Protein AF-A0A8S3FJ68-F1 (afdb_monomer)

pLDDT: mean 78.07, std 13.67, range [40.25, 93.25]

Organism: NCBI:txid392030

Mean predicted aligned error: 10.81 Å

InterPro domains:
  IPR052387 Fibrocystin [PTHR46769] (2-143)

Structure (mmCIF, N/CA/C/O backbone):
data_AF-A0A8S3FJ68-F1
#
_entry.id   AF-A0A8S3FJ68-F1
#
loop_
_atom_site.group_PDB
_atom_site.id
_atom_site.type_symbol
_atom_site.label_atom_id
_atom_site.label_alt_id
_atom_site.label_comp_id
_atom_site.label_asym_id
_atom_site.label_entity_id
_atom_site.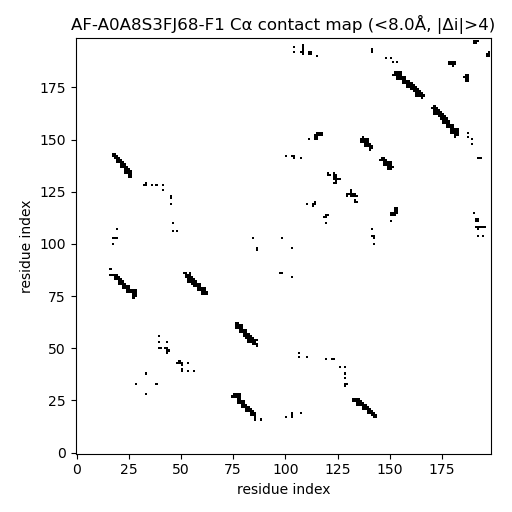label_seq_id
_atom_site.pdbx_PDB_ins_code
_atom_site.Cartn_x
_atom_site.Cartn_y
_atom_site.Cartn_z
_atom_site.occupancy
_atom_site.B_iso_or_equiv
_atom_site.auth_seq_id
_atom_site.auth_comp_id
_atom_site.auth_asym_id
_atom_site.auth_atom_id
_atom_site.pdbx_PDB_model_num
ATOM 1 N N . MET A 1 1 ? -5.183 -18.122 -10.474 1.00 45.56 1 MET A N 1
ATOM 2 C CA . MET A 1 1 ? -4.436 -19.397 -10.404 1.00 45.56 1 MET A CA 1
ATOM 3 C C . MET A 1 1 ? -3.808 -19.638 -11.763 1.00 45.56 1 MET A C 1
ATOM 5 O O . MET A 1 1 ? -4.527 -19.559 -12.751 1.00 45.56 1 MET A O 1
ATOM 9 N N . ALA A 1 2 ? -2.490 -19.824 -11.821 1.00 60.00 2 ALA A N 1
ATOM 10 C CA . ALA A 1 2 ? -1.793 -20.214 -13.044 1.00 60.00 2 ALA A CA 1
ATOM 11 C C . ALA A 1 2 ? -1.620 -21.736 -13.034 1.00 60.00 2 ALA A C 1
ATOM 13 O O . ALA A 1 2 ? -1.273 -22.297 -11.996 1.00 60.00 2 ALA A O 1
ATOM 14 N N . TYR A 1 3 ? -1.878 -22.384 -14.166 1.00 75.56 3 TYR A N 1
ATOM 15 C CA . TYR A 1 3 ? -1.696 -23.822 -14.339 1.00 75.56 3 TYR A CA 1
ATOM 16 C C . TYR A 1 3 ? -0.616 -24.039 -15.391 1.00 75.56 3 TYR A C 1
ATOM 18 O O . TYR A 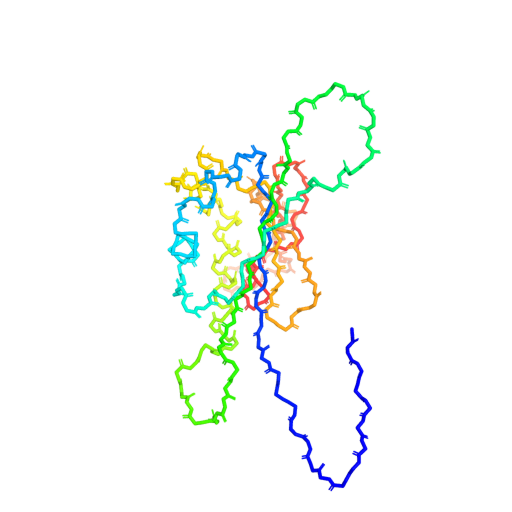1 3 ? -0.616 -23.369 -16.423 1.00 75.56 3 TYR A O 1
ATOM 26 N N . PHE A 1 4 ? 0.296 -24.965 -15.122 1.00 76.94 4 PHE A N 1
ATOM 27 C CA . PHE A 1 4 ? 1.369 -25.328 -16.038 1.00 76.94 4 PHE A CA 1
ATOM 28 C C . PHE A 1 4 ? 1.240 -26.816 -16.351 1.00 76.94 4 PHE A C 1
ATOM 30 O O . PHE A 1 4 ? 1.172 -27.631 -15.433 1.00 76.94 4 PHE A O 1
ATOM 37 N N . ALA A 1 5 ? 1.186 -27.161 -17.637 1.00 79.44 5 ALA A N 1
ATOM 38 C CA . ALA A 1 5 ? 1.365 -28.532 -18.093 1.00 79.44 5 ALA A CA 1
ATOM 39 C C . ALA A 1 5 ? 2.855 -28.721 -18.378 1.00 79.44 5 ALA A C 1
ATOM 41 O O . ALA A 1 5 ? 3.429 -27.996 -19.190 1.00 79.44 5 ALA A O 1
ATOM 42 N N . ILE A 1 6 ? 3.477 -29.641 -17.652 1.00 80.25 6 ILE A N 1
ATOM 43 C CA . ILE A 1 6 ? 4.903 -29.933 -17.751 1.00 80.25 6 ILE A CA 1
ATOM 44 C C . ILE A 1 6 ? 5.031 -31.367 -18.255 1.00 80.25 6 ILE A C 1
ATOM 46 O O . ILE A 1 6 ? 4.446 -32.271 -17.664 1.00 80.25 6 ILE A O 1
ATOM 50 N N . ASP A 1 7 ? 5.790 -31.555 -19.330 1.00 83.31 7 ASP A N 1
ATOM 51 C CA . ASP A 1 7 ? 6.148 -32.860 -19.881 1.00 83.31 7 ASP A CA 1
ATOM 52 C C . ASP A 1 7 ? 7.655 -32.875 -20.181 1.00 83.31 7 ASP A C 1
ATOM 54 O O . ASP A 1 7 ? 8.218 -31.862 -20.607 1.00 83.31 7 ASP A O 1
ATOM 58 N N . GLY A 1 8 ? 8.314 -33.999 -19.911 1.00 85.75 8 GLY A N 1
ATOM 59 C CA . GLY A 1 8 ? 9.759 -34.170 -20.054 1.00 85.75 8 GLY A CA 1
ATOM 60 C C . GLY A 1 8 ? 10.439 -34.840 -18.856 1.00 85.75 8 GLY A C 1
ATOM 61 O O . GLY A 1 8 ? 9.892 -34.945 -17.762 1.00 85.75 8 GLY A O 1
ATOM 62 N N . SER A 1 9 ? 11.671 -35.305 -19.076 1.00 81.50 9 SER A N 1
ATOM 63 C CA . SER A 1 9 ? 12.469 -36.065 -18.100 1.00 81.50 9 SER A CA 1
ATOM 64 C C . SER A 1 9 ? 13.507 -35.227 -17.342 1.00 81.50 9 SER A C 1
ATOM 66 O O . SER A 1 9 ? 14.318 -35.775 -16.597 1.00 81.50 9 SER A O 1
ATOM 68 N N . THR A 1 10 ? 13.542 -33.912 -17.562 1.00 84.94 10 THR A N 1
ATOM 69 C CA . THR A 1 10 ? 14.492 -32.991 -16.927 1.00 84.94 10 THR A CA 1
ATOM 70 C C . THR A 1 10 ? 13.831 -32.244 -15.774 1.00 84.94 10 THR A C 1
ATOM 72 O O . THR A 1 10 ? 12.652 -31.902 -15.826 1.00 84.94 10 THR A O 1
ATOM 75 N N . MET A 1 11 ? 14.592 -31.982 -14.707 1.00 78.12 11 MET A N 1
ATOM 76 C CA . MET A 1 11 ? 14.078 -31.184 -13.595 1.00 78.12 11 MET A CA 1
ATOM 77 C C . MET A 1 11 ? 13.846 -29.735 -14.027 1.00 78.12 11 MET A C 1
ATOM 79 O O . MET A 1 11 ? 14.707 -29.120 -14.659 1.00 78.12 11 MET A O 1
ATOM 83 N N . ILE A 1 12 ? 12.696 -29.190 -13.632 1.00 78.19 12 ILE A N 1
ATOM 84 C CA . ILE A 1 12 ? 12.336 -27.786 -13.825 1.00 78.19 12 ILE A CA 1
ATOM 85 C C . ILE A 1 12 ? 12.349 -27.097 -12.464 1.00 78.19 12 ILE A C 1
ATOM 87 O O . ILE A 1 12 ? 11.673 -27.532 -11.536 1.00 78.19 12 ILE A O 1
ATOM 91 N N . ASP A 1 13 ? 13.105 -26.007 -12.363 1.00 76.19 13 ASP A N 1
ATOM 92 C CA . ASP A 1 13 ? 13.136 -25.144 -11.183 1.00 76.19 13 ASP A CA 1
ATOM 93 C C . ASP A 1 13 ? 12.226 -23.926 -11.411 1.00 76.19 13 ASP A C 1
ATOM 95 O O . ASP A 1 13 ? 12.464 -23.115 -12.312 1.00 76.19 13 ASP A O 1
ATOM 99 N N . ILE A 1 14 ? 11.158 -23.807 -10.615 1.00 74.19 14 ILE A N 1
ATOM 100 C CA . ILE A 1 14 ? 10.208 -22.691 -10.688 1.00 74.19 14 ILE A CA 1
ATOM 101 C C . ILE A 1 14 ? 10.606 -21.644 -9.653 1.00 74.19 14 ILE A C 1
ATOM 103 O O . ILE A 1 14 ? 10.372 -21.797 -8.454 1.00 74.19 14 ILE A O 1
ATOM 107 N N . LYS A 1 15 ? 11.151 -20.524 -10.131 1.00 71.56 15 LYS A N 1
ATOM 108 C CA . LYS A 1 15 ? 11.536 -19.396 -9.276 1.00 71.56 15 LYS A CA 1
ATOM 109 C C . LYS A 1 15 ? 10.427 -18.355 -9.230 1.00 71.56 15 LYS A C 1
ATOM 111 O O . LYS A 1 15 ? 10.152 -17.678 -10.220 1.00 71.56 15 LYS A O 1
ATOM 116 N N . VAL A 1 16 ? 9.812 -18.204 -8.061 1.00 73.88 16 VAL A N 1
ATOM 117 C CA . VAL A 1 16 ? 8.831 -17.145 -7.798 1.00 73.88 16 VAL A CA 1
ATOM 118 C C . VAL A 1 16 ? 9.538 -15.943 -7.177 1.00 73.88 16 VAL A C 1
ATOM 120 O O . VAL A 1 16 ? 10.388 -16.076 -6.301 1.00 73.88 16 VAL A O 1
ATOM 123 N N . SER A 1 17 ? 9.164 -14.755 -7.636 1.00 75.31 17 SER A N 1
ATOM 124 C CA . SER A 1 17 ? 9.686 -13.475 -7.157 1.00 75.31 17 SER A CA 1
ATOM 125 C C . SER A 1 17 ? 8.564 -12.700 -6.468 1.00 75.31 17 SER A C 1
ATOM 127 O O . SER A 1 17 ? 7.482 -12.615 -7.063 1.00 75.31 17 SER A O 1
ATOM 129 N N . PRO A 1 18 ? 8.817 -12.064 -5.310 1.00 83.06 18 PRO A N 1
ATOM 130 C CA . PRO A 1 18 ? 7.850 -11.169 -4.679 1.00 83.06 18 PRO A CA 1
ATOM 131 C C . PRO A 1 18 ? 7.511 -9.992 -5.605 1.00 83.06 18 PRO A C 1
ATOM 133 O O . PRO A 1 18 ? 8.331 -9.600 -6.437 1.00 83.06 18 PRO A O 1
ATOM 136 N N . LEU A 1 19 ? 6.303 -9.450 -5.470 1.00 86.38 19 LEU A N 1
ATOM 137 C CA . LEU A 1 19 ? 5.796 -8.306 -6.230 1.00 86.38 19 LEU A CA 1
ATOM 138 C C . LEU A 1 19 ? 4.865 -7.502 -5.323 1.00 86.38 19 LEU A C 1
ATOM 140 O O . LEU A 1 19 ? 3.961 -8.084 -4.735 1.00 86.38 19 LEU A O 1
ATOM 144 N N . LEU A 1 20 ? 5.085 -6.195 -5.222 1.00 87.75 20 LEU A N 1
ATOM 145 C CA . LEU A 1 20 ? 4.176 -5.271 -4.542 1.00 87.75 20 LEU A CA 1
ATOM 146 C C . LEU A 1 20 ? 3.515 -4.386 -5.602 1.00 87.75 20 LEU A C 1
ATOM 148 O O . LEU A 1 20 ? 4.215 -3.777 -6.412 1.00 87.75 20 LEU A O 1
ATOM 152 N N . ILE A 1 21 ? 2.184 -4.320 -5.603 1.00 89.62 21 ILE A N 1
ATOM 153 C CA . ILE A 1 21 ? 1.426 -3.466 -6.525 1.00 89.62 21 ILE A CA 1
ATOM 154 C C . ILE A 1 21 ? 0.670 -2.415 -5.724 1.00 89.62 21 ILE A C 1
ATOM 156 O O . ILE A 1 21 ? -0.063 -2.740 -4.791 1.00 89.62 21 ILE A O 1
ATOM 160 N N . LEU A 1 22 ? 0.828 -1.155 -6.113 1.00 89.81 22 LEU A N 1
ATOM 161 C CA . LEU A 1 22 ? 0.112 -0.019 -5.541 1.00 89.81 22 LEU A CA 1
ATOM 162 C C . LEU A 1 22 ? -0.745 0.613 -6.628 1.00 89.81 22 LEU A C 1
ATOM 164 O O . LEU A 1 22 ? -0.238 0.892 -7.710 1.00 89.81 22 LEU A O 1
ATOM 168 N N . SER A 1 23 ? -2.025 0.844 -6.357 1.00 88.94 23 SER A N 1
ATOM 169 C CA . SER A 1 23 ? -2.928 1.523 -7.291 1.00 88.94 23 SER A CA 1
ATOM 170 C C . SER A 1 23 ? -3.535 2.752 -6.629 1.00 88.94 23 SER A C 1
ATOM 172 O O . SER A 1 23 ? -4.167 2.641 -5.585 1.00 88.94 23 SER A O 1
ATOM 174 N N . PHE A 1 24 ? -3.343 3.916 -7.235 1.00 85.12 24 PHE A N 1
ATOM 175 C CA . PHE A 1 24 ? -3.804 5.208 -6.743 1.00 85.12 24 PHE A CA 1
ATOM 176 C C . PHE A 1 24 ? -4.878 5.744 -7.679 1.00 85.12 24 PHE A C 1
ATOM 178 O O . PHE A 1 24 ? -4.688 5.744 -8.895 1.00 85.12 24 PHE A O 1
ATOM 185 N N . GLY A 1 25 ? -5.979 6.242 -7.128 1.00 82.44 25 GLY A N 1
ATOM 186 C CA . GLY A 1 25 ? -6.966 7.005 -7.889 1.00 82.44 25 GLY A CA 1
ATOM 187 C C . GLY A 1 25 ? -6.802 8.490 -7.613 1.00 82.44 25 GLY A C 1
ATOM 188 O O . GLY A 1 25 ? -6.991 8.925 -6.479 1.00 82.44 25 GLY A O 1
ATOM 189 N N . PHE A 1 26 ? -6.484 9.278 -8.631 1.00 76.56 26 PHE A N 1
ATOM 190 C CA . PHE A 1 26 ? -6.386 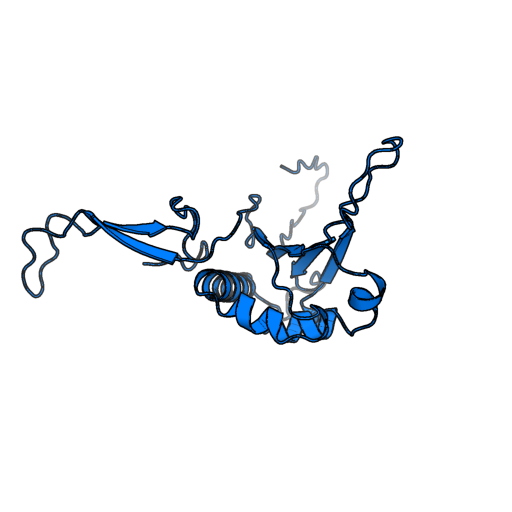10.728 -8.515 1.00 76.56 26 PHE A CA 1
ATOM 191 C C . PHE A 1 26 ? -7.690 11.410 -8.933 1.00 76.56 26 PHE A C 1
ATOM 193 O O . PHE A 1 26 ? -8.359 10.947 -9.871 1.00 76.56 26 PHE A O 1
ATOM 200 N N . PRO A 1 27 ? -8.034 12.537 -8.280 1.00 74.88 27 PRO A N 1
ATOM 201 C CA . PRO A 1 27 ? -9.031 13.448 -8.801 1.00 74.88 27 PRO A CA 1
ATOM 202 C C . PRO A 1 27 ? -8.691 13.851 -10.238 1.00 74.88 27 PRO A C 1
ATOM 204 O O . PRO A 1 27 ? -7.535 13.764 -10.664 1.00 74.88 27 PRO A O 1
ATOM 207 N N . PRO A 1 28 ? -9.683 14.311 -11.000 1.00 72.62 28 PRO A N 1
ATOM 208 C CA . PRO A 1 28 ? -9.429 14.675 -12.372 1.00 72.62 28 PRO A CA 1
ATOM 209 C C . PRO A 1 28 ? -8.435 15.836 -12.503 1.00 72.62 28 PRO A C 1
ATOM 211 O O . PRO A 1 28 ? -8.649 16.915 -11.951 1.00 72.62 28 PRO A O 1
ATOM 214 N N . MET A 1 29 ? -7.363 15.618 -13.262 1.00 71.69 29 MET A N 1
ATOM 215 C CA . MET A 1 29 ? -6.320 16.612 -13.519 1.00 71.69 29 MET A CA 1
ATOM 216 C C . MET A 1 29 ? -5.823 16.516 -14.961 1.00 71.69 29 MET A C 1
ATOM 218 O O . MET A 1 29 ? -6.053 15.515 -15.641 1.00 71.69 29 MET A O 1
ATOM 222 N N . ASP A 1 30 ? -5.160 17.569 -15.437 1.00 70.31 30 ASP A N 1
ATOM 223 C CA . ASP A 1 30 ? -4.574 17.590 -16.774 1.00 70.31 30 ASP A CA 1
ATOM 224 C C . ASP A 1 30 ? -3.443 16.545 -16.889 1.00 70.31 30 ASP A C 1
ATOM 226 O O . ASP A 1 30 ? -2.450 16.634 -16.157 1.00 70.31 30 ASP A O 1
ATOM 230 N N . PRO A 1 31 ? -3.551 15.564 -17.805 1.00 65.12 31 PRO A N 1
ATOM 231 C CA . PRO A 1 31 ? -2.522 14.549 -17.962 1.00 65.12 31 PRO A CA 1
ATOM 232 C C . PRO A 1 31 ? -1.166 15.146 -18.353 1.00 65.12 31 PRO A C 1
ATOM 234 O O . PRO A 1 31 ? -0.143 14.665 -17.874 1.00 65.12 31 PRO A O 1
ATOM 237 N N . ALA A 1 32 ? -1.122 16.205 -19.173 1.00 67.50 32 ALA A N 1
ATOM 238 C CA . ALA A 1 32 ? 0.147 16.799 -19.607 1.00 67.50 32 ALA A CA 1
ATOM 239 C C . ALA A 1 32 ? 0.961 17.326 -18.414 1.00 67.50 32 ALA A C 1
ATOM 241 O O . ALA A 1 32 ? 2.165 17.078 -18.320 1.00 67.50 32 ALA A O 1
ATOM 242 N N . SER A 1 33 ? 0.284 17.957 -17.456 1.00 66.62 33 SER A N 1
ATOM 243 C CA . SER A 1 33 ? 0.874 18.371 -16.181 1.00 66.62 33 SER A CA 1
ATOM 244 C C . SER A 1 33 ? 1.454 17.182 -15.395 1.00 66.62 33 SER A C 1
ATOM 246 O O . SER A 1 33 ? 2.583 17.266 -14.913 1.00 66.62 33 SER A O 1
ATOM 248 N N . PHE A 1 34 ? 0.755 16.042 -15.351 1.00 64.25 34 PHE A N 1
ATOM 249 C CA . PHE A 1 34 ? 1.219 14.827 -14.665 1.00 64.25 34 PHE A CA 1
ATOM 250 C C . PHE A 1 34 ? 2.445 14.171 -15.327 1.00 64.25 34 PHE A C 1
ATOM 252 O O . PHE A 1 34 ? 3.365 13.734 -14.637 1.00 64.25 34 PHE A O 1
ATOM 259 N N . TYR A 1 35 ? 2.487 14.129 -16.664 1.00 65.69 35 TYR A N 1
ATOM 260 C CA . TYR A 1 35 ? 3.574 13.507 -17.436 1.00 65.69 35 TYR A CA 1
ATOM 261 C C . TYR A 1 35 ? 4.812 14.399 -17.613 1.00 65.69 35 TYR A C 1
ATOM 263 O O . TYR A 1 35 ? 5.879 13.895 -17.954 1.00 65.69 35 TYR A O 1
ATOM 271 N N . SER A 1 36 ? 4.689 15.712 -17.403 1.00 63.25 36 SER A N 1
ATOM 272 C CA . SER A 1 36 ? 5.781 16.676 -17.617 1.00 63.25 36 SER A CA 1
ATOM 273 C C . SER A 1 36 ? 6.925 16.575 -16.600 1.00 63.25 36 SER A C 1
ATOM 275 O O . SER A 1 36 ? 8.024 17.072 -16.846 1.00 63.25 36 SER A O 1
ATOM 277 N N . THR A 1 37 ? 6.683 15.937 -15.454 1.00 64.25 37 THR A N 1
ATOM 278 C CA . THR A 1 37 ? 7.638 15.861 -14.344 1.00 64.25 37 THR A CA 1
ATOM 279 C C . THR A 1 37 ? 8.270 14.468 -14.281 1.00 64.25 37 THR A C 1
ATOM 281 O O . THR A 1 37 ? 7.662 13.491 -14.709 1.00 64.25 37 THR A O 1
ATOM 284 N N . ASN A 1 38 ? 9.482 14.348 -13.723 1.00 77.56 38 ASN A N 1
ATOM 285 C CA . ASN A 1 38 ? 10.156 13.068 -13.469 1.00 77.56 38 ASN A CA 1
ATOM 286 C C . ASN A 1 38 ? 9.364 12.200 -12.460 1.00 77.56 38 ASN A C 1
ATOM 288 O O . ASN A 1 38 ? 9.677 12.138 -11.271 1.00 77.56 38 ASN A O 1
ATOM 292 N N . LEU A 1 39 ? 8.296 11.562 -12.949 1.00 79.44 39 LEU A N 1
ATOM 293 C CA . LEU A 1 39 ? 7.293 10.827 -12.181 1.00 79.44 39 LEU A CA 1
ATOM 294 C C . LEU A 1 39 ? 7.933 9.710 -11.360 1.00 79.44 39 LEU A C 1
ATOM 296 O O . LEU A 1 39 ? 7.657 9.591 -10.173 1.00 79.44 39 LEU A O 1
ATOM 300 N N . VAL A 1 40 ? 8.833 8.933 -11.966 1.00 83.56 40 VAL A N 1
ATOM 301 C CA . VAL A 1 40 ? 9.513 7.825 -11.283 1.00 83.56 40 VAL A CA 1
ATOM 302 C C . VAL A 1 40 ? 10.372 8.336 -10.127 1.00 83.56 40 VAL A C 1
ATOM 304 O O . VAL A 1 40 ? 10.286 7.786 -9.034 1.00 83.56 40 VAL A O 1
ATOM 307 N N . ALA A 1 41 ? 11.147 9.410 -10.319 1.00 83.94 41 ALA A N 1
ATOM 308 C CA . ALA A 1 41 ? 11.964 9.974 -9.244 1.00 83.94 41 ALA A CA 1
ATOM 309 C C . ALA A 1 41 ? 11.109 10.544 -8.102 1.00 83.94 41 ALA A C 1
ATOM 311 O O . ALA A 1 41 ? 11.409 10.316 -6.933 1.00 83.94 41 ALA A O 1
ATOM 312 N N . ASN A 1 42 ? 10.012 11.231 -8.423 1.00 81.00 42 ASN A N 1
ATOM 313 C CA . ASN A 1 42 ? 9.108 11.778 -7.411 1.00 81.00 42 ASN A CA 1
ATOM 314 C C . ASN A 1 42 ? 8.404 10.676 -6.612 1.00 81.00 42 ASN A C 1
ATOM 316 O O . ASN A 1 42 ? 8.314 10.760 -5.389 1.00 81.00 42 ASN A O 1
ATOM 320 N N . LEU A 1 43 ? 7.937 9.626 -7.292 1.00 82.88 43 LEU A N 1
ATOM 321 C CA . LEU A 1 43 ? 7.340 8.456 -6.648 1.00 82.88 43 LEU A CA 1
ATOM 322 C C . LEU A 1 43 ? 8.357 7.723 -5.773 1.00 82.88 43 LEU A C 1
ATOM 324 O O . LEU A 1 43 ? 8.017 7.300 -4.672 1.00 82.88 43 LEU A O 1
ATOM 328 N N . ALA A 1 44 ? 9.604 7.614 -6.231 1.00 85.56 44 ALA A N 1
ATOM 329 C CA . ALA A 1 44 ? 10.691 7.014 -5.470 1.00 85.56 44 ALA A CA 1
ATOM 330 C C . ALA A 1 44 ? 10.945 7.773 -4.156 1.00 85.56 44 ALA A C 1
ATOM 332 O O . ALA A 1 44 ? 10.935 7.170 -3.084 1.00 85.56 44 ALA A O 1
ATOM 333 N N . ILE A 1 45 ? 11.063 9.104 -4.222 1.00 83.75 45 ILE A N 1
ATOM 334 C CA . ILE A 1 45 ? 11.227 9.970 -3.042 1.00 83.75 45 ILE A CA 1
ATOM 335 C C . ILE A 1 45 ? 10.040 9.820 -2.087 1.00 83.75 45 ILE A C 1
ATOM 337 O O . ILE A 1 45 ? 10.217 9.629 -0.886 1.00 83.75 45 ILE A O 1
ATOM 341 N N . LEU A 1 46 ? 8.821 9.871 -2.618 1.00 80.75 46 LEU A N 1
ATOM 342 C CA . LEU A 1 46 ? 7.604 9.837 -1.818 1.00 80.75 46 LEU A CA 1
ATOM 343 C C . LEU A 1 46 ? 7.426 8.524 -1.051 1.00 80.75 46 LEU A C 1
ATOM 345 O O . LEU A 1 46 ? 7.114 8.521 0.146 1.00 80.75 46 LEU A O 1
ATOM 349 N N . LEU A 1 47 ? 7.616 7.411 -1.757 1.00 81.81 47 LEU A N 1
ATOM 350 C CA . LEU A 1 47 ? 7.505 6.067 -1.205 1.00 81.81 47 LEU A CA 1
ATOM 351 C C . LEU A 1 47 ? 8.761 5.668 -0.414 1.00 81.81 47 LEU A C 1
ATOM 353 O O . LEU A 1 47 ? 8.771 4.602 0.196 1.00 81.81 47 LEU A O 1
ATOM 357 N N . ASN A 1 48 ? 9.782 6.533 -0.381 1.00 83.88 48 ASN A N 1
ATOM 358 C CA . ASN A 1 48 ? 11.081 6.300 0.242 1.00 83.88 48 ASN A CA 1
ATOM 359 C C . ASN A 1 48 ? 11.737 4.996 -0.243 1.00 83.88 48 ASN A C 1
ATOM 361 O O . ASN A 1 48 ? 12.174 4.150 0.538 1.00 83.88 48 ASN A O 1
ATOM 365 N N . ILE A 1 49 ? 11.758 4.823 -1.561 1.00 84.06 49 ILE A N 1
ATOM 366 C CA . ILE A 1 49 ? 12.346 3.678 -2.253 1.00 84.06 49 ILE A CA 1
ATOM 367 C C . ILE A 1 49 ? 13.315 4.170 -3.318 1.00 84.06 49 ILE A C 1
ATOM 369 O O . ILE A 1 49 ? 13.200 5.280 -3.828 1.00 84.06 49 ILE A O 1
ATOM 373 N N . SER A 1 50 ? 14.261 3.320 -3.691 1.00 84.31 50 SER A N 1
ATOM 374 C CA . SER A 1 50 ? 15.164 3.635 -4.789 1.00 84.31 50 SER A CA 1
ATOM 375 C C . SER A 1 50 ? 14.436 3.483 -6.142 1.00 84.31 50 SER A C 1
ATOM 377 O O . SER A 1 50 ? 13.630 2.558 -6.301 1.00 84.31 50 SER A O 1
ATOM 379 N N . PRO A 1 51 ? 14.664 4.379 -7.123 1.00 84.06 51 PRO A N 1
ATOM 380 C CA . PRO A 1 51 ? 13.928 4.382 -8.390 1.00 84.06 51 PRO A CA 1
ATOM 381 C C . PRO A 1 51 ? 14.144 3.117 -9.233 1.00 84.06 51 PRO A C 1
ATOM 383 O O . PRO A 1 51 ? 13.261 2.753 -10.001 1.00 84.06 51 PRO A O 1
ATOM 386 N N . ASP A 1 52 ? 15.261 2.403 -9.054 1.00 83.19 52 ASP A N 1
ATOM 387 C CA . ASP A 1 52 ? 15.533 1.102 -9.691 1.00 83.19 52 ASP A CA 1
ATOM 388 C C . ASP A 1 52 ? 14.544 0.001 -9.272 1.00 83.19 52 ASP A C 1
ATOM 390 O O . ASP A 1 52 ? 14.460 -1.036 -9.927 1.00 83.19 52 ASP A O 1
ATOM 394 N N . LYS A 1 53 ? 13.779 0.218 -8.196 1.00 82.25 53 LYS A N 1
ATOM 395 C CA . LYS A 1 53 ? 12.773 -0.728 -7.687 1.00 82.25 53 LYS A CA 1
ATOM 396 C C . LYS A 1 53 ? 11.394 -0.524 -8.296 1.00 82.25 53 LYS A C 1
ATOM 398 O O . LYS A 1 53 ? 10.545 -1.409 -8.194 1.00 82.25 53 LYS A O 1
ATOM 403 N N . ILE A 1 54 ? 11.163 0.628 -8.926 1.00 86.00 54 ILE A N 1
ATOM 404 C CA . ILE A 1 54 ? 9.927 0.935 -9.642 1.00 86.00 54 ILE A CA 1
ATOM 405 C C . ILE A 1 54 ? 10.062 0.358 -11.048 1.00 86.00 54 ILE A C 1
ATOM 407 O O . ILE A 1 54 ? 10.729 0.929 -11.910 1.00 86.00 54 ILE A O 1
ATOM 411 N N . ARG A 1 55 ? 9.434 -0.796 -11.293 1.00 84.50 55 ARG A N 1
ATOM 412 C CA . ARG A 1 55 ? 9.608 -1.509 -12.565 1.00 84.50 55 ARG A CA 1
ATOM 413 C C . ARG A 1 55 ? 8.633 -1.049 -13.631 1.00 84.50 55 ARG A C 1
ATOM 415 O O . ARG A 1 55 ? 9.002 -0.918 -14.797 1.00 84.50 55 ARG A O 1
ATOM 422 N N . ARG A 1 56 ? 7.379 -0.851 -13.245 1.00 83.25 56 ARG A N 1
ATOM 423 C CA . ARG A 1 56 ? 6.325 -0.431 -14.159 1.00 83.25 56 ARG A CA 1
ATOM 424 C C . ARG A 1 56 ? 5.474 0.621 -13.484 1.00 83.25 56 ARG A C 1
ATOM 426 O O . ARG A 1 56 ? 5.063 0.464 -12.339 1.00 83.25 56 ARG A O 1
ATOM 433 N N . VAL A 1 57 ? 5.208 1.675 -14.238 1.00 83.69 57 VAL A N 1
ATOM 434 C CA . VAL A 1 57 ? 4.213 2.681 -13.904 1.00 83.69 57 VAL A CA 1
ATOM 435 C C . VAL A 1 57 ? 3.202 2.650 -15.035 1.00 83.69 57 VAL A C 1
ATOM 437 O O . VAL A 1 57 ? 3.516 3.022 -16.164 1.00 83.69 57 VAL A O 1
ATOM 440 N N . ASN A 1 58 ? 2.024 2.110 -14.755 1.00 83.19 58 ASN A N 1
ATOM 441 C CA . ASN A 1 58 ? 0.920 2.054 -15.694 1.00 83.19 58 ASN A CA 1
ATOM 442 C C . ASN A 1 58 ? -0.082 3.147 -15.334 1.00 83.19 58 ASN A C 1
ATOM 444 O O . ASN A 1 58 ? -0.486 3.270 -14.179 1.00 83.19 58 ASN A O 1
ATOM 448 N N . ILE A 1 59 ? -0.464 3.952 -16.317 1.00 75.12 59 ILE A N 1
ATOM 449 C CA . ILE A 1 59 ? -1.381 5.067 -16.112 1.00 75.12 59 ILE A CA 1
ATOM 450 C C . ILE A 1 59 ? -2.620 4.783 -16.936 1.00 75.12 59 ILE A C 1
ATOM 452 O O . ILE A 1 59 ? -2.590 4.762 -18.165 1.00 75.12 59 ILE A O 1
ATOM 456 N N . VAL A 1 60 ? -3.713 4.536 -16.232 1.00 68.88 60 VAL A N 1
ATOM 457 C CA . VAL A 1 60 ? -5.005 4.211 -16.810 1.00 68.88 60 VAL A CA 1
ATOM 458 C C . VAL A 1 60 ? -5.894 5.434 -16.639 1.00 68.88 60 VAL A C 1
ATOM 460 O O . VAL A 1 60 ? -6.321 5.769 -15.537 1.00 68.88 60 VAL A O 1
ATOM 463 N N . SER A 1 61 ? -6.179 6.142 -17.731 1.00 65.00 61 SER A N 1
ATOM 464 C CA . SER A 1 61 ? -7.228 7.162 -17.707 1.00 65.00 61 SER A CA 1
ATOM 465 C C . SER A 1 61 ? -8.588 6.467 -17.644 1.00 65.00 61 SER A C 1
ATOM 467 O O . SER A 1 61 ? -8.884 5.640 -18.507 1.00 65.00 61 SER A O 1
ATOM 469 N N . ALA A 1 62 ? -9.454 6.832 -16.699 1.00 57.16 62 ALA A N 1
ATOM 470 C CA . ALA A 1 62 ? -10.791 6.239 -16.580 1.00 57.16 62 ALA A CA 1
ATOM 471 C C . ALA A 1 62 ? -11.751 6.611 -17.738 1.00 57.16 62 ALA A C 1
ATOM 473 O O . ALA A 1 62 ? -12.891 6.149 -17.781 1.00 57.16 62 ALA A O 1
ATOM 474 N N . SER A 1 63 ? -11.314 7.415 -18.715 1.00 53.03 63 SER A N 1
ATOM 475 C CA . SER A 1 63 ? -12.110 7.787 -19.891 1.00 53.03 63 SER A CA 1
ATOM 476 C C . SER A 1 63 ? -11.979 6.764 -21.024 1.00 53.03 63 SER A C 1
ATOM 478 O O . SER A 1 63 ? -11.344 7.015 -22.045 1.00 53.03 63 SER A O 1
ATOM 480 N N . ASN A 1 64 ? -12.672 5.636 -20.877 1.00 46.25 64 ASN A N 1
ATOM 481 C CA . ASN A 1 64 ? -13.083 4.788 -22.003 1.00 46.25 64 ASN A CA 1
ATOM 482 C C . ASN A 1 64 ? -14.595 4.908 -22.268 1.00 46.25 64 ASN A C 1
ATOM 484 O O . ASN A 1 64 ? -15.254 3.943 -22.643 1.00 46.25 64 ASN A O 1
ATOM 488 N N . GLN A 1 65 ? -15.176 6.103 -22.112 1.00 49.34 65 GLN A N 1
ATOM 489 C CA . GLN A 1 65 ? -16.499 6.394 -22.671 1.00 49.34 65 GLN A CA 1
ATOM 490 C C . GLN A 1 65 ? -16.361 6.789 -24.146 1.00 49.34 65 GLN A C 1
ATOM 492 O O . GLN A 1 65 ? -16.585 7.926 -24.546 1.00 49.34 65 GLN A O 1
ATOM 497 N N . THR A 1 66 ? -16.040 5.816 -24.996 1.00 47.97 66 THR A N 1
ATOM 498 C CA . THR A 1 66 ? -16.086 5.969 -26.459 1.00 47.97 66 THR A CA 1
ATOM 499 C C . THR A 1 66 ? -17.512 6.050 -27.018 1.00 47.97 66 THR A C 1
ATOM 501 O O . THR A 1 66 ? -17.687 6.109 -28.235 1.00 47.97 66 THR A O 1
ATOM 504 N N . ARG A 1 67 ? -18.569 6.073 -26.187 1.00 53.03 67 ARG A N 1
ATOM 505 C CA . ARG A 1 67 ? -19.944 6.148 -26.700 1.00 53.03 67 ARG A CA 1
ATOM 506 C C . ARG A 1 67 ? -21.006 6.596 -25.686 1.00 53.03 67 ARG A C 1
ATOM 508 O O . ARG A 1 67 ? -21.933 5.839 -25.435 1.00 53.03 67 ARG A O 1
ATOM 515 N N . ILE A 1 68 ? -20.970 7.827 -25.167 1.00 48.47 68 ILE A N 1
ATOM 516 C CA . ILE A 1 68 ? -22.208 8.458 -24.660 1.00 48.47 68 ILE A CA 1
ATOM 517 C C . ILE A 1 68 ? -22.363 9.863 -25.243 1.00 48.47 68 ILE A C 1
ATOM 519 O O . ILE A 1 68 ? -21.701 10.828 -24.878 1.00 48.47 68 ILE A O 1
ATOM 523 N N . ARG A 1 69 ? -23.272 9.921 -26.219 1.00 54.03 69 ARG A N 1
ATOM 524 C CA . ARG A 1 69 ? -23.903 11.114 -26.782 1.00 54.03 69 ARG A CA 1
ATOM 525 C C . ARG A 1 69 ? -24.293 12.092 -25.670 1.00 54.03 69 ARG A C 1
ATOM 527 O O . ARG A 1 69 ? -25.068 11.725 -24.798 1.00 54.03 69 ARG A O 1
ATOM 534 N N . ARG A 1 70 ? -23.862 13.349 -25.821 1.00 50.47 70 ARG A N 1
ATOM 535 C CA . ARG A 1 70 ? -24.544 14.561 -25.330 1.00 50.47 70 ARG A CA 1
ATOM 536 C C . ARG A 1 70 ? -25.187 14.422 -23.945 1.00 50.47 70 ARG A C 1
ATOM 538 O O . ARG A 1 70 ? -26.410 14.419 -23.867 1.00 50.47 70 ARG A O 1
ATOM 545 N N . GLN A 1 71 ? -24.408 14.417 -22.868 1.00 41.78 71 GLN A N 1
ATOM 546 C CA . GLN A 1 71 ? -24.928 14.895 -21.587 1.00 41.78 71 GLN A CA 1
ATOM 547 C C . GLN A 1 71 ? -23.895 15.757 -20.868 1.00 41.78 71 GLN A C 1
ATOM 549 O O . GLN A 1 71 ? -22.703 15.478 -20.799 1.00 41.78 71 GLN A O 1
ATOM 554 N N . THR A 1 72 ? -24.409 16.888 -20.427 1.00 45.53 72 THR A N 1
ATOM 555 C CA . THR A 1 72 ? -23.790 17.985 -19.711 1.00 45.53 72 THR A CA 1
ATOM 556 C C . THR A 1 72 ? -23.253 17.541 -18.353 1.00 45.53 72 THR A C 1
ATOM 558 O O . THR A 1 72 ? -24.005 17.474 -17.390 1.00 45.53 72 THR A O 1
ATOM 561 N N . SER A 1 73 ? -21.948 17.312 -18.252 1.00 40.25 73 SER A N 1
ATOM 562 C CA . SER A 1 73 ? -21.173 17.590 -17.037 1.00 40.25 73 SER A CA 1
ATOM 563 C C . SER A 1 73 ? -19.692 17.479 -17.373 1.00 40.25 73 SER A C 1
ATOM 565 O O . SER A 1 73 ? -19.253 16.457 -17.894 1.00 40.25 73 SER A O 1
ATOM 567 N N . ARG A 1 74 ? -18.923 18.532 -17.079 1.00 43.97 74 ARG A N 1
ATOM 568 C CA . ARG A 1 74 ? -17.455 18.597 -17.158 1.00 43.97 74 ARG A CA 1
ATOM 569 C C . ARG A 1 74 ? -16.794 17.661 -16.129 1.00 43.97 74 ARG A C 1
ATOM 571 O O . ARG A 1 74 ? -16.028 18.113 -15.285 1.00 43.97 74 ARG A O 1
ATOM 578 N N . ALA A 1 75 ? -17.114 16.373 -16.148 1.00 47.66 75 ALA A N 1
ATOM 579 C CA . ALA A 1 75 ? -16.376 15.386 -15.381 1.00 47.66 75 ALA A CA 1
ATOM 580 C C . ALA A 1 75 ? -15.084 15.108 -16.154 1.00 47.66 75 ALA A C 1
ATOM 582 O O . ALA A 1 75 ? -15.067 14.358 -17.127 1.00 47.66 75 ALA A O 1
ATOM 583 N N . LEU A 1 76 ? -14.017 15.810 -15.777 1.00 53.16 76 LEU A N 1
ATOM 584 C CA . LEU A 1 76 ? -12.666 15.469 -16.206 1.00 53.16 76 LEU A CA 1
ATOM 585 C C . LEU A 1 76 ? -12.407 13.982 -15.840 1.00 53.16 76 LEU A C 1
ATOM 587 O O . LEU A 1 76 ? -12.916 13.505 -14.821 1.00 53.16 76 LEU A O 1
ATOM 591 N N . PRO A 1 77 ? -11.645 13.232 -16.648 1.00 58.72 77 PRO A N 1
ATOM 592 C CA . PRO A 1 77 ? -11.361 11.830 -16.365 1.00 58.72 77 PRO A CA 1
ATOM 593 C C . PRO A 1 77 ? -10.536 11.680 -15.085 1.00 58.72 77 PRO A C 1
ATOM 595 O O . PRO A 1 77 ? -9.507 12.337 -14.933 1.00 58.72 77 PRO A O 1
ATOM 598 N N . SER A 1 78 ? -10.954 10.793 -14.179 1.00 68.56 78 SER A N 1
ATOM 599 C CA . SER A 1 78 ? -10.094 10.357 -13.077 1.00 68.56 78 SER A CA 1
ATOM 600 C C . SER A 1 78 ? -8.908 9.561 -13.631 1.00 68.56 78 SER A C 1
ATOM 602 O O . SER A 1 78 ? -9.034 8.806 -14.602 1.00 68.56 78 SER A O 1
ATOM 604 N N . ILE A 1 79 ? -7.732 9.766 -13.042 1.00 76.31 79 ILE A N 1
ATOM 605 C CA . ILE A 1 79 ? -6.493 9.097 -13.449 1.00 76.31 79 ILE A CA 1
ATOM 606 C C . ILE A 1 79 ? -6.207 7.997 -12.432 1.00 76.31 79 ILE A C 1
ATOM 608 O O . ILE A 1 79 ? -6.106 8.272 -11.239 1.00 76.31 79 ILE A O 1
ATOM 612 N N . GLN A 1 80 ? -6.066 6.757 -12.893 1.00 80.19 80 GLN A N 1
ATOM 613 C CA . GLN A 1 80 ? -5.588 5.648 -12.076 1.00 80.19 80 GLN A CA 1
ATOM 614 C C . GLN A 1 80 ? -4.111 5.395 -12.373 1.00 80.19 80 GLN A C 1
ATOM 616 O O . GLN A 1 80 ? -3.720 5.180 -13.518 1.00 80.19 80 GLN A O 1
ATOM 621 N N . LEU A 1 81 ? -3.285 5.425 -11.335 1.00 82.75 81 LEU A N 1
ATOM 622 C CA . LEU A 1 81 ? -1.856 5.144 -11.400 1.00 82.75 81 LEU A CA 1
ATOM 623 C C . LEU A 1 81 ? -1.598 3.796 -10.743 1.00 82.75 81 LEU A C 1
ATOM 625 O O . LEU A 1 81 ? -1.857 3.643 -9.557 1.00 82.75 81 LEU A O 1
ATOM 629 N N . GLN A 1 82 ? -1.043 2.845 -11.476 1.00 87.25 82 GLN A N 1
ATOM 630 C CA . GLN A 1 82 ? -0.616 1.559 -10.945 1.00 87.25 82 GLN A CA 1
ATOM 631 C C . GLN A 1 82 ? 0.909 1.470 -10.985 1.00 87.25 82 GLN A C 1
ATOM 633 O O . GLN A 1 82 ? 1.528 1.657 -12.031 1.00 87.25 82 GLN A O 1
ATOM 638 N N . ILE A 1 83 ? 1.514 1.185 -9.839 1.00 88.56 83 ILE A N 1
ATOM 639 C CA . ILE A 1 83 ? 2.957 1.060 -9.661 1.00 88.56 83 ILE A CA 1
ATOM 640 C C . ILE A 1 83 ? 3.266 -0.382 -9.286 1.00 88.56 83 ILE A C 1
ATOM 642 O O . ILE A 1 83 ? 2.721 -0.907 -8.316 1.00 88.56 83 ILE A O 1
ATOM 646 N N . GLU A 1 84 ? 4.172 -1.000 -10.033 1.00 89.62 84 GLU A N 1
ATOM 647 C CA . GLU A 1 84 ? 4.713 -2.320 -9.732 1.00 89.62 84 GLU A CA 1
ATOM 648 C C . GLU A 1 84 ? 6.135 -2.188 -9.187 1.00 89.62 84 GLU A C 1
ATOM 650 O O . GLU A 1 84 ? 7.032 -1.633 -9.835 1.00 89.62 84 GLU A O 1
ATOM 655 N N . LEU A 1 85 ? 6.329 -2.737 -7.993 1.00 85.81 85 LEU A N 1
ATOM 656 C CA . LEU A 1 85 ? 7.581 -2.723 -7.253 1.00 85.81 85 LEU A CA 1
ATOM 657 C C . LEU A 1 85 ? 8.175 -4.126 -7.249 1.00 85.81 85 LEU A C 1
ATOM 659 O O . LEU A 1 85 ? 7.598 -5.064 -6.685 1.00 85.81 85 LEU A O 1
ATOM 663 N N . ARG A 1 86 ? 9.327 -4.272 -7.907 1.00 80.81 86 ARG A N 1
ATOM 664 C CA . ARG A 1 86 ? 10.024 -5.551 -8.059 1.00 80.81 86 ARG A CA 1
ATOM 665 C C . ARG A 1 86 ? 11.508 -5.339 -8.318 1.00 80.81 86 ARG A C 1
ATOM 667 O O . ARG A 1 86 ? 11.902 -4.344 -8.912 1.00 80.81 86 ARG A O 1
ATOM 674 N N . ASP A 1 87 ? 12.301 -6.338 -7.960 1.00 73.38 87 ASP A N 1
ATOM 675 C CA . ASP A 1 87 ? 13.677 -6.464 -8.433 1.00 73.38 87 ASP A CA 1
ATOM 676 C C . ASP A 1 87 ? 13.762 -7.091 -9.834 1.00 73.38 87 ASP A C 1
ATOM 678 O O . ASP A 1 87 ? 12.861 -7.819 -10.270 1.00 73.38 87 ASP A O 1
ATOM 682 N N . GLU A 1 88 ? 14.887 -6.845 -10.514 1.00 62.47 88 GLU A N 1
ATOM 683 C CA . GLU A 1 88 ? 15.257 -7.514 -11.765 1.00 62.47 88 GLU A CA 1
ATOM 684 C C . GLU A 1 88 ? 15.252 -9.048 -11.564 1.00 62.47 88 GLU A C 1
ATOM 686 O O . GLU A 1 88 ? 15.787 -9.544 -10.561 1.00 62.47 88 GLU A O 1
ATOM 691 N N . PRO A 1 89 ? 14.666 -9.829 -12.492 1.00 55.91 89 PRO A N 1
ATOM 692 C CA . PRO A 1 89 ? 14.761 -11.283 -12.455 1.00 55.91 89 PRO A CA 1
ATOM 693 C C . PRO A 1 89 ? 16.233 -11.716 -12.434 1.00 55.91 89 PRO A C 1
ATOM 695 O O . PRO A 1 89 ? 16.995 -11.414 -13.350 1.00 55.91 89 PRO A O 1
ATOM 698 N N . ARG A 1 90 ? 16.656 -12.411 -11.372 1.00 59.62 90 ARG A N 1
ATOM 699 C CA . ARG A 1 90 ? 18.062 -12.803 -11.202 1.00 59.62 90 ARG A CA 1
ATOM 700 C C . ARG A 1 90 ? 18.441 -13.877 -12.219 1.00 59.62 90 ARG A C 1
ATOM 702 O O . ARG A 1 90 ? 17.845 -14.951 -12.229 1.00 59.62 90 ARG A O 1
ATOM 709 N N . THR A 1 91 ? 19.486 -13.630 -13.002 1.00 53.56 91 THR A N 1
ATOM 710 C CA . THR A 1 91 ? 20.098 -14.642 -13.879 1.00 53.56 91 THR A CA 1
ATOM 711 C C . THR A 1 91 ? 21.089 -15.547 -13.135 1.00 53.56 91 THR A C 1
ATOM 713 O O . THR A 1 91 ? 21.391 -16.635 -13.615 1.00 53.56 91 THR A O 1
ATOM 716 N N . SER A 1 92 ? 21.556 -15.152 -11.941 1.00 47.38 92 SER A N 1
ATOM 717 C CA . SER A 1 92 ? 22.516 -15.911 -11.126 1.00 47.38 92 SER A CA 1
ATOM 718 C C . SER A 1 92 ? 22.118 -15.956 -9.644 1.00 47.38 92 SER A C 1
ATOM 720 O O . SER A 1 92 ? 21.640 -14.968 -9.081 1.00 47.38 92 SER A O 1
ATOM 722 N N . SER A 1 93 ? 22.304 -17.114 -9.003 1.00 50.09 93 SER A N 1
ATOM 723 C CA . SER A 1 93 ? 21.907 -17.398 -7.614 1.00 50.09 93 SER A CA 1
ATOM 724 C C . SER A 1 93 ? 22.832 -16.796 -6.545 1.00 50.09 93 SER A C 1
ATOM 726 O O . SER A 1 93 ? 22.509 -16.881 -5.363 1.00 50.09 93 SER A O 1
ATOM 728 N N . THR A 1 94 ? 23.953 -16.171 -6.920 1.00 46.69 94 THR A N 1
ATOM 729 C CA . THR A 1 94 ? 25.021 -15.763 -5.984 1.00 46.69 94 THR A CA 1
ATOM 730 C C . THR A 1 94 ? 25.022 -14.286 -5.567 1.00 46.69 94 THR A C 1
ATOM 732 O O . THR A 1 94 ? 25.858 -13.891 -4.759 1.00 46.69 94 THR A O 1
ATOM 735 N N . ALA A 1 95 ? 24.090 -13.452 -6.042 1.00 44.88 95 ALA A N 1
ATOM 736 C CA . ALA A 1 95 ? 24.033 -12.038 -5.653 1.00 44.88 95 ALA A CA 1
ATOM 737 C C . ALA A 1 95 ? 23.281 -11.822 -4.319 1.00 44.88 95 ALA A C 1
ATOM 739 O O . ALA A 1 95 ? 22.062 -12.001 -4.226 1.00 44.88 95 ALA A O 1
ATOM 740 N N . THR A 1 96 ? 24.006 -11.396 -3.283 1.00 50.44 96 THR A N 1
ATOM 741 C CA . THR A 1 96 ? 23.524 -11.139 -1.910 1.00 50.44 96 THR A CA 1
ATOM 742 C C . THR A 1 96 ? 22.756 -9.819 -1.738 1.00 50.44 96 THR A C 1
ATOM 744 O O . THR A 1 96 ? 22.214 -9.575 -0.663 1.00 50.44 96 THR A O 1
ATOM 747 N N . THR A 1 97 ? 22.685 -8.980 -2.775 1.00 50.75 97 THR A N 1
ATOM 748 C CA . THR A 1 97 ? 22.273 -7.561 -2.713 1.00 50.75 97 THR A CA 1
ATOM 749 C C . THR A 1 97 ? 20.898 -7.242 -3.317 1.00 50.75 97 THR A C 1
ATOM 751 O O . THR A 1 97 ? 20.566 -6.073 -3.495 1.00 50.75 97 THR A O 1
ATOM 754 N N . GLY A 1 98 ? 20.072 -8.243 -3.631 1.00 52.53 98 GLY A N 1
ATOM 755 C CA . GLY A 1 98 ? 18.688 -7.995 -4.056 1.00 52.53 98 GLY A CA 1
ATOM 756 C C . GLY A 1 98 ? 17.716 -7.884 -2.875 1.00 52.53 98 GLY A C 1
ATOM 757 O O . GLY A 1 98 ? 17.888 -8.554 -1.853 1.00 52.53 98 GLY A O 1
ATOM 758 N N . ILE A 1 99 ? 16.669 -7.082 -3.049 1.00 59.28 99 ILE A N 1
ATOM 759 C CA . ILE A 1 99 ? 15.505 -6.951 -2.179 1.00 59.28 99 ILE A CA 1
ATOM 760 C C . ILE A 1 99 ? 14.910 -8.339 -1.929 1.00 59.28 99 ILE A C 1
ATOM 762 O O . ILE A 1 99 ? 14.311 -8.982 -2.793 1.00 59.28 99 ILE A O 1
ATOM 766 N N . ARG A 1 100 ? 15.108 -8.822 -0.705 1.00 70.25 100 ARG A N 1
ATOM 767 C CA . ARG A 1 100 ? 14.418 -9.998 -0.177 1.00 70.25 100 ARG A CA 1
ATOM 768 C C . ARG A 1 100 ? 12.933 -9.669 -0.039 1.00 70.25 100 ARG A C 1
ATOM 770 O O . ARG A 1 100 ? 12.573 -8.501 0.102 1.00 70.25 100 ARG A O 1
ATOM 777 N N . ALA A 1 101 ? 12.073 -10.685 -0.033 1.00 73.62 101 ALA A N 1
ATOM 778 C CA . ALA A 1 101 ? 10.643 -10.496 0.225 1.00 73.62 101 ALA A CA 1
ATOM 779 C C . ALA A 1 101 ? 10.377 -9.656 1.489 1.00 73.62 101 ALA A C 1
ATOM 781 O O . ALA A 1 101 ? 9.506 -8.794 1.486 1.00 73.62 101 ALA A O 1
ATOM 782 N N . GLU A 1 102 ? 11.215 -9.834 2.509 1.00 78.50 102 GLU A N 1
ATOM 783 C CA . GLU A 1 102 ? 11.239 -9.053 3.749 1.00 78.50 102 GLU A CA 1
ATOM 784 C C . GLU A 1 102 ? 11.357 -7.539 3.510 1.00 78.50 102 GLU A C 1
ATOM 786 O O . GLU A 1 102 ? 10.686 -6.748 4.165 1.00 78.50 102 GLU A O 1
ATOM 791 N N . ILE A 1 103 ? 12.184 -7.108 2.554 1.00 81.81 103 ILE A N 1
ATOM 792 C CA . ILE A 1 103 ? 12.377 -5.685 2.255 1.00 81.81 103 ILE A CA 1
ATOM 793 C C . ILE A 1 103 ? 11.133 -5.119 1.554 1.00 81.81 103 ILE A C 1
ATOM 795 O O . ILE A 1 103 ? 10.667 -4.053 1.948 1.00 81.81 103 ILE A O 1
ATOM 799 N N . LEU A 1 104 ? 10.544 -5.830 0.579 1.00 85.06 104 LEU A N 1
ATOM 800 C CA . LEU A 1 104 ? 9.273 -5.396 -0.038 1.00 85.06 104 LEU A CA 1
ATOM 801 C C . LEU A 1 104 ? 8.132 -5.365 0.974 1.00 85.06 104 LEU A C 1
ATOM 803 O O . LEU A 1 104 ? 7.306 -4.459 0.927 1.00 85.06 104 LEU A O 1
ATOM 807 N N . SER A 1 105 ? 8.104 -6.321 1.896 1.00 86.50 105 SER A N 1
ATOM 808 C CA . SER A 1 105 ? 7.136 -6.340 2.985 1.00 86.50 105 SER A CA 1
ATOM 809 C C . SER A 1 105 ? 7.318 -5.148 3.932 1.00 86.50 105 SER A C 1
ATOM 811 O O . SER A 1 105 ? 6.351 -4.473 4.284 1.00 86.50 105 SER A O 1
ATOM 813 N N . ASN A 1 106 ? 8.559 -4.787 4.275 1.00 87.75 106 ASN A N 1
ATOM 814 C CA . ASN A 1 106 ? 8.845 -3.588 5.068 1.00 87.75 106 ASN A CA 1
ATOM 815 C C . ASN A 1 106 ? 8.427 -2.296 4.351 1.00 87.75 106 ASN A C 1
ATOM 817 O O . ASN A 1 106 ? 7.859 -1.400 4.979 1.00 87.75 106 ASN A O 1
ATOM 821 N N . VAL A 1 107 ? 8.660 -2.209 3.040 1.00 87.50 107 VAL A N 1
ATOM 822 C CA . VAL A 1 107 ? 8.182 -1.093 2.210 1.00 87.50 107 VAL A CA 1
ATOM 823 C C . VAL A 1 107 ? 6.654 -1.042 2.215 1.00 87.50 107 VAL A C 1
ATOM 825 O O . VAL A 1 107 ? 6.091 0.009 2.513 1.00 87.50 107 VAL A O 1
ATOM 828 N N . ALA A 1 108 ? 5.975 -2.170 1.979 1.00 89.62 108 ALA A N 1
ATOM 829 C CA . ALA A 1 108 ? 4.516 -2.255 2.031 1.00 89.62 108 ALA A CA 1
ATOM 830 C C . ALA A 1 108 ? 3.976 -1.802 3.395 1.00 89.62 108 ALA A C 1
ATOM 832 O O . ALA A 1 108 ? 3.084 -0.962 3.454 1.00 89.62 108 ALA A O 1
ATOM 833 N N . SER A 1 109 ? 4.579 -2.282 4.484 1.00 90.62 109 SER A N 1
ATOM 834 C CA . SER A 1 109 ? 4.250 -1.896 5.862 1.00 90.62 109 SER A CA 1
ATOM 835 C C . SER A 1 109 ? 4.384 -0.395 6.085 1.00 90.62 109 SER A C 1
ATOM 837 O O . SER A 1 109 ? 3.495 0.236 6.648 1.00 90.62 109 SER A O 1
ATOM 839 N N . THR A 1 110 ? 5.479 0.192 5.605 1.00 90.44 110 THR A N 1
ATOM 840 C CA . THR A 1 110 ? 5.744 1.627 5.745 1.00 90.44 110 THR A CA 1
ATOM 841 C C . THR A 1 110 ? 4.708 2.446 4.981 1.00 90.44 110 THR A C 1
ATOM 843 O O . THR A 1 110 ? 4.160 3.401 5.522 1.00 90.44 110 THR A O 1
ATOM 846 N N . ILE A 1 111 ? 4.393 2.057 3.744 1.00 89.75 111 ILE A N 1
ATOM 847 C CA . ILE A 1 111 ? 3.406 2.748 2.904 1.00 89.75 111 ILE A CA 1
ATOM 848 C C . ILE A 1 111 ? 2.004 2.635 3.507 1.00 89.75 111 ILE A C 1
ATOM 850 O O . ILE A 1 111 ? 1.310 3.644 3.607 1.00 89.75 111 ILE A O 1
ATOM 854 N N . ILE A 1 112 ? 1.604 1.436 3.943 1.00 91.62 112 ILE A N 1
ATOM 855 C CA . ILE A 1 112 ? 0.298 1.197 4.568 1.00 91.62 112 ILE A CA 1
ATOM 856 C C . ILE A 1 112 ? 0.160 2.045 5.832 1.00 91.62 112 ILE A C 1
ATOM 858 O O . ILE A 1 112 ? -0.812 2.783 5.956 1.00 91.62 112 ILE A O 1
ATOM 862 N N . ASN A 1 113 ? 1.151 2.013 6.724 1.00 91.56 113 ASN A N 1
ATOM 863 C CA . ASN A 1 113 ? 1.099 2.765 7.976 1.00 91.56 113 ASN A CA 1
ATOM 864 C C . ASN A 1 113 ? 1.060 4.279 7.738 1.00 91.56 113 ASN A C 1
ATOM 866 O O . ASN A 1 113 ? 0.213 4.953 8.317 1.00 91.56 113 ASN A O 1
ATOM 870 N N . ARG A 1 114 ? 1.907 4.806 6.842 1.00 90.56 114 ARG A N 1
ATOM 871 C CA . ARG A 1 114 ? 1.927 6.242 6.502 1.00 90.56 114 ARG A CA 1
ATOM 872 C C . ARG A 1 114 ? 0.639 6.704 5.828 1.00 90.56 114 ARG A C 1
ATOM 874 O O . ARG A 1 114 ? 0.229 7.846 6.002 1.00 90.56 114 ARG A O 1
ATOM 881 N N . TYR A 1 115 ? -0.001 5.843 5.038 1.00 90.50 115 TYR A N 1
ATOM 882 C CA . TYR A 1 115 ? -1.308 6.154 4.467 1.00 90.50 115 TYR A CA 1
ATOM 883 C C . TYR A 1 115 ? -2.403 6.145 5.535 1.00 90.50 115 TYR A C 1
ATOM 885 O O . TYR A 1 115 ? -3.247 7.035 5.554 1.00 90.50 115 TYR A O 1
ATOM 893 N N . GLN A 1 116 ? -2.395 5.159 6.433 1.00 91.12 116 GLN A N 1
ATOM 894 C CA . GLN A 1 116 ? -3.393 5.031 7.497 1.00 91.12 116 GLN A CA 1
ATOM 895 C C . GLN A 1 116 ? -3.296 6.161 8.529 1.00 91.12 116 GLN A C 1
ATOM 897 O O . GLN A 1 116 ? -4.332 6.587 9.041 1.00 91.12 116 GLN A O 1
ATOM 902 N N . SER A 1 117 ? -2.087 6.676 8.785 1.00 89.94 117 SER A N 1
ATOM 903 C CA . SER A 1 117 ? -1.853 7.832 9.660 1.00 89.94 117 SER A CA 1
ATOM 904 C C . SER A 1 117 ? -2.158 9.187 9.011 1.00 89.94 117 SER A C 1
ATOM 906 O O . SER A 1 117 ? -2.286 10.174 9.726 1.00 89.94 117 SER A O 1
ATOM 908 N N . GLY A 1 118 ? -2.291 9.259 7.682 1.00 88.44 118 GLY A N 1
ATOM 909 C CA . GLY A 1 118 ? -2.514 10.514 6.952 1.00 88.44 118 GLY A CA 1
ATOM 910 C C . GLY A 1 118 ? -1.234 11.214 6.470 1.00 88.44 118 GLY A C 1
ATOM 911 O O . GLY A 1 118 ? -1.304 12.095 5.611 1.00 88.44 118 GLY A O 1
ATOM 912 N N . GLU A 1 119 ? -0.058 10.799 6.954 1.00 89.50 119 GLU A N 1
ATOM 913 C CA . GLU A 1 119 ? 1.240 11.385 6.583 1.00 89.50 119 GLU A CA 1
ATOM 914 C C . GLU A 1 119 ? 1.508 11.317 5.080 1.00 89.50 119 GLU A C 1
ATOM 916 O O . GLU A 1 119 ? 2.103 12.223 4.492 1.00 89.50 119 GLU A O 1
ATOM 921 N N . LEU A 1 120 ? 1.100 10.218 4.440 1.00 86.31 120 LEU A N 1
ATOM 922 C CA . LEU A 1 120 ? 1.347 10.031 3.020 1.00 86.31 120 LEU A CA 1
ATOM 923 C C . LEU A 1 120 ? 0.557 11.065 2.209 1.00 86.31 120 LEU A C 1
ATOM 925 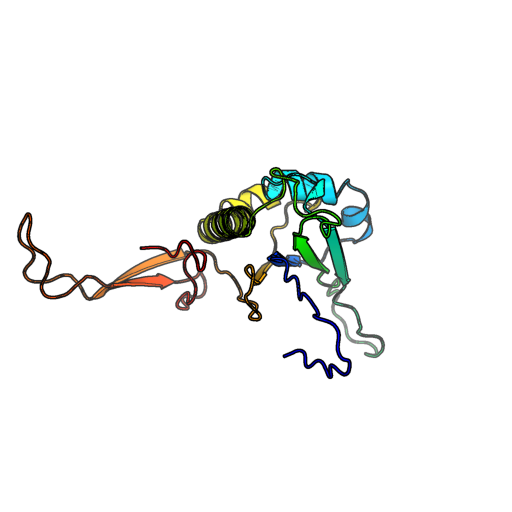O O . LEU A 1 120 ? 1.103 11.661 1.288 1.00 86.31 120 LEU A O 1
ATOM 929 N N . GLN A 1 121 ? -0.700 11.319 2.565 1.00 85.50 121 GLN A N 1
ATOM 930 C CA . GLN A 1 121 ? -1.602 12.272 1.919 1.00 85.50 121 GLN A CA 1
ATOM 931 C C . GLN A 1 121 ? -1.087 13.703 2.063 1.00 85.50 121 GLN A C 1
ATOM 933 O O . GLN A 1 121 ? -1.160 14.479 1.111 1.00 85.50 121 GLN A O 1
ATOM 938 N N . GLU A 1 122 ? -0.539 14.049 3.226 1.00 85.38 122 GLU A N 1
ATOM 939 C CA . GLU A 1 122 ? 0.143 15.327 3.432 1.00 85.38 122 GLU A CA 1
ATOM 940 C C . GLU A 1 122 ? 1.393 15.440 2.556 1.00 85.38 122 GLU A C 1
ATOM 942 O O . GLU A 1 122 ? 1.566 16.441 1.858 1.00 85.38 122 GLU A O 1
ATOM 947 N N . ALA A 1 123 ? 2.217 14.390 2.499 1.00 84.44 123 ALA A N 1
ATOM 948 C CA . ALA A 1 123 ? 3.385 14.355 1.624 1.00 84.44 123 ALA A CA 1
ATOM 949 C C . ALA A 1 123 ? 3.004 14.490 0.137 1.00 84.44 123 ALA A C 1
ATOM 951 O O . ALA A 1 123 ? 3.668 15.224 -0.591 1.00 84.44 123 ALA A O 1
ATOM 952 N N . TRP A 1 124 ? 1.910 13.858 -0.310 1.00 79.81 124 TRP A N 1
ATOM 953 C CA . TRP A 1 124 ? 1.393 13.974 -1.681 1.00 79.81 124 TRP A CA 1
ATOM 954 C C . TRP A 1 124 ? 0.993 15.404 -2.045 1.00 79.81 124 TRP A C 1
ATOM 956 O O . TRP A 1 124 ? 1.292 15.847 -3.153 1.00 79.81 124 TRP A O 1
ATOM 966 N N . LYS A 1 125 ? 0.333 16.133 -1.136 1.00 79.19 125 LYS A N 1
ATOM 967 C CA . LYS A 1 125 ? -0.081 17.528 -1.373 1.00 79.19 125 LYS A CA 1
ATOM 968 C C . LYS A 1 125 ? 1.110 18.459 -1.603 1.00 79.19 125 LYS A C 1
ATOM 970 O O . LYS A 1 125 ? 0.978 19.442 -2.323 1.00 79.19 125 LYS A O 1
ATOM 975 N N . ASN A 1 126 ? 2.262 18.133 -1.021 1.00 78.81 126 ASN A N 1
ATOM 976 C CA . ASN A 1 126 ? 3.484 18.927 -1.131 1.00 78.81 126 ASN A CA 1
ATOM 977 C C . ASN A 1 126 ? 4.299 18.623 -2.401 1.00 78.81 126 ASN A C 1
ATOM 979 O O . ASN A 1 126 ? 5.313 19.275 -2.645 1.00 78.81 126 ASN A O 1
ATOM 983 N N . LEU A 1 127 ? 3.889 17.643 -3.215 1.00 74.44 127 LEU A N 1
ATOM 984 C CA . LEU A 1 127 ? 4.548 17.356 -4.485 1.00 74.44 127 LEU A CA 1
ATOM 985 C C . LEU A 1 127 ? 3.983 18.234 -5.603 1.00 74.44 127 LEU A C 1
ATOM 987 O O . LEU A 1 127 ? 2.786 18.221 -5.876 1.00 74.44 127 LEU A O 1
ATOM 991 N N . ASN A 1 128 ? 4.865 18.895 -6.354 1.00 67.69 128 ASN A N 1
ATOM 992 C CA . ASN A 1 128 ? 4.469 19.709 -7.511 1.00 67.69 128 ASN A CA 1
ATOM 993 C C . ASN A 1 128 ? 3.673 18.914 -8.564 1.00 67.69 128 ASN A C 1
ATOM 995 O O . ASN A 1 128 ? 2.830 19.477 -9.251 1.00 67.69 128 ASN A O 1
ATOM 999 N N . ILE A 1 129 ? 3.908 17.600 -8.665 1.00 63.91 129 ILE A N 1
ATOM 1000 C CA . ILE A 1 129 ? 3.252 16.722 -9.647 1.00 63.91 129 ILE A CA 1
ATOM 1001 C C . ILE A 1 129 ? 1.750 16.530 -9.399 1.00 63.91 129 ILE A C 1
ATOM 1003 O O . ILE A 1 129 ? 1.030 16.114 -10.303 1.00 63.91 129 ILE A O 1
ATOM 1007 N N . THR A 1 130 ? 1.268 16.802 -8.184 1.00 65.25 130 THR A N 1
ATOM 1008 C CA . THR A 1 130 ? -0.133 16.576 -7.822 1.00 65.25 130 THR A CA 1
ATOM 1009 C C . THR A 1 130 ? -0.986 17.836 -7.871 1.00 65.25 130 THR A C 1
ATOM 1011 O O . THR A 1 130 ? -2.189 17.755 -7.620 1.00 65.25 130 THR A O 1
ATOM 1014 N N . ASN A 1 131 ? -0.402 19.007 -8.162 1.00 67.31 131 ASN A N 1
ATOM 1015 C CA . ASN A 1 131 ? -1.082 20.305 -8.070 1.00 67.31 131 ASN A CA 1
ATOM 1016 C C . ASN A 1 131 ? -1.838 20.493 -6.732 1.00 67.31 131 ASN A C 1
ATOM 1018 O O . ASN A 1 131 ? -2.920 21.076 -6.697 1.00 67.31 131 ASN A O 1
ATOM 1022 N N . GLY A 1 132 ? -1.301 19.950 -5.631 1.00 69.75 132 GLY A N 1
ATOM 1023 C CA . GLY A 1 132 ? -1.924 20.015 -4.305 1.00 69.75 132 GLY A CA 1
ATOM 1024 C C . GLY A 1 132 ? -3.067 19.020 -4.072 1.00 69.75 132 GLY A C 1
ATOM 1025 O O . GLY A 1 132 ? -3.742 19.096 -3.044 1.00 69.75 132 GLY A O 1
ATOM 1026 N N . THR A 1 133 ? -3.303 18.079 -4.991 1.00 71.56 133 THR A N 1
ATOM 1027 C CA . THR A 1 133 ? -4.317 17.027 -4.829 1.00 71.56 133 THR A CA 1
ATOM 1028 C C . THR A 1 133 ? -3.722 15.768 -4.195 1.00 71.56 133 THR A C 1
ATOM 1030 O O . THR A 1 133 ? -2.605 15.357 -4.488 1.00 71.56 133 THR A O 1
ATOM 1033 N N . ALA A 1 134 ? -4.462 15.134 -3.289 1.00 76.31 134 ALA A N 1
ATOM 1034 C CA . ALA A 1 134 ? -4.088 13.829 -2.748 1.00 76.31 134 ALA A CA 1
ATOM 1035 C C . ALA A 1 134 ? -4.824 12.720 -3.520 1.00 76.31 134 ALA A C 1
ATOM 1037 O O . ALA A 1 134 ? -5.916 12.972 -4.045 1.00 76.31 134 ALA A O 1
ATOM 1038 N N . PRO A 1 135 ? -4.270 11.497 -3.586 1.00 76.44 135 PRO A N 1
ATOM 1039 C CA . PRO A 1 135 ? -5.017 10.355 -4.093 1.00 76.44 135 PRO A CA 1
ATOM 1040 C C . PRO A 1 135 ? -6.300 10.160 -3.271 1.00 76.44 135 PRO A C 1
ATOM 1042 O O . PRO A 1 135 ? -6.285 10.210 -2.043 1.00 76.44 135 PRO A O 1
ATOM 1045 N N . SER A 1 136 ? -7.407 9.963 -3.981 1.00 74.62 136 SER A N 1
ATOM 1046 C CA . SER A 1 136 ? -8.746 9.713 -3.432 1.00 74.62 136 SER A CA 1
ATOM 1047 C C . SER A 1 136 ? -8.920 8.284 -2.920 1.00 74.62 136 SER A C 1
ATOM 1049 O O . SER A 1 136 ? -9.673 8.061 -1.982 1.00 74.62 136 SER A O 1
ATOM 1051 N N . VAL A 1 137 ? -8.200 7.336 -3.523 1.00 81.88 137 VAL A N 1
ATOM 1052 C CA . VAL A 1 137 ? -8.181 5.923 -3.139 1.00 81.88 137 VAL A CA 1
ATOM 1053 C C . VAL A 1 137 ? -6.765 5.380 -3.284 1.00 81.88 137 VAL A C 1
ATOM 1055 O O . VAL A 1 137 ? -6.023 5.793 -4.186 1.00 81.88 137 VAL A O 1
ATOM 1058 N N . LEU A 1 138 ? -6.401 4.446 -2.408 1.00 86.38 138 LEU A N 1
ATOM 1059 C CA . LEU A 1 138 ? -5.169 3.674 -2.506 1.00 86.38 138 LEU A CA 1
ATOM 1060 C C . LEU A 1 138 ? -5.470 2.199 -2.277 1.00 86.38 138 LEU A C 1
ATOM 1062 O O . LEU A 1 138 ? -5.912 1.806 -1.201 1.00 86.38 138 LEU A O 1
ATOM 1066 N N . ASN A 1 139 ? -5.144 1.377 -3.263 1.00 90.00 139 ASN A N 1
ATOM 1067 C CA . ASN A 1 139 ? -5.214 -0.068 -3.172 1.00 90.00 139 ASN A CA 1
ATOM 1068 C C . ASN A 1 13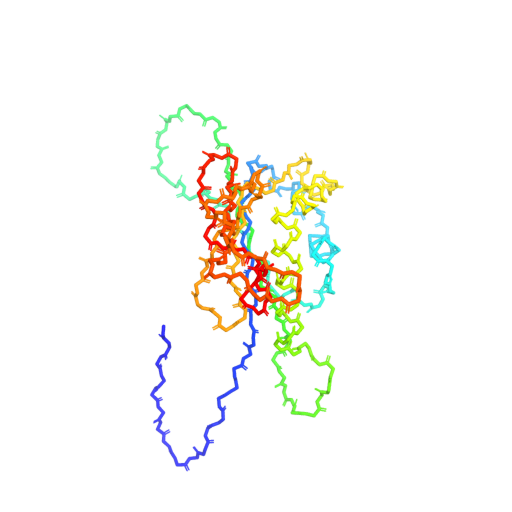9 ? -3.802 -0.646 -3.126 1.00 90.00 139 ASN A C 1
ATOM 1070 O O . ASN A 1 139 ? -2.916 -0.220 -3.870 1.00 90.00 139 ASN A O 1
ATOM 1074 N N . THR A 1 140 ? -3.604 -1.649 -2.279 1.00 90.94 140 THR A N 1
ATOM 1075 C CA . THR A 1 140 ? -2.334 -2.364 -2.148 1.00 90.94 140 THR A CA 1
ATOM 1076 C C . THR A 1 140 ? -2.531 -3.852 -2.396 1.00 90.94 140 THR A C 1
ATOM 1078 O O . THR A 1 140 ? -3.525 -4.437 -1.964 1.00 90.94 140 THR A O 1
ATOM 1081 N N . GLN A 1 141 ? -1.584 -4.463 -3.097 1.00 92.31 141 GLN A N 1
ATOM 1082 C CA 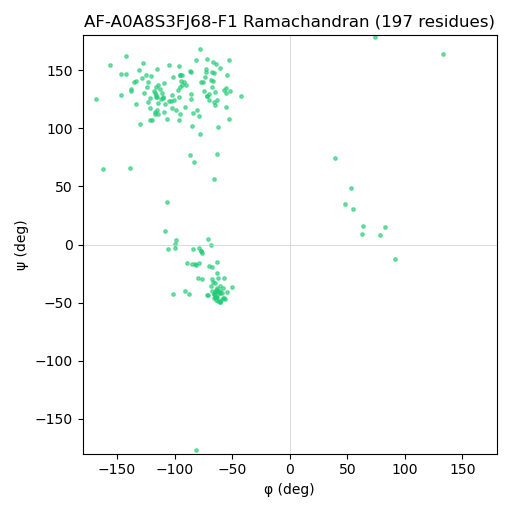. GLN A 1 141 ? -1.429 -5.907 -3.203 1.00 92.31 141 GLN A CA 1
ATOM 1083 C C . GLN A 1 141 ? -0.031 -6.256 -2.698 1.00 92.31 141 GLN A C 1
ATOM 1085 O O . GLN A 1 141 ? 0.971 -5.948 -3.348 1.00 92.31 141 GLN A O 1
ATOM 1090 N N . GLU A 1 142 ? 0.023 -6.856 -1.512 1.00 89.75 142 GLU A N 1
ATOM 1091 C CA . GLU A 1 142 ? 1.270 -7.202 -0.832 1.00 89.75 142 GLU A CA 1
ATOM 1092 C C . GLU A 1 142 ? 2.001 -8.381 -1.504 1.00 89.75 142 GLU A C 1
ATOM 1094 O O . GLU A 1 142 ? 1.385 -9.170 -2.229 1.00 89.75 142 GLU A O 1
ATOM 1099 N N . PRO A 1 143 ? 3.318 -8.540 -1.263 1.00 86.31 143 PRO A N 1
ATOM 1100 C CA . PRO A 1 143 ? 4.092 -9.652 -1.803 1.00 86.31 143 PRO A CA 1
ATOM 1101 C C . PRO A 1 143 ? 3.469 -11.022 -1.528 1.00 86.31 143 PRO A C 1
ATOM 1103 O O . PRO A 1 143 ? 3.119 -11.345 -0.396 1.00 86.31 143 PRO A O 1
ATOM 1106 N N . PHE A 1 144 ? 3.389 -11.845 -2.578 1.00 83.62 144 PHE A N 1
ATOM 1107 C CA . PHE A 1 144 ? 2.793 -13.190 -2.554 1.00 83.62 144 PHE A CA 1
ATOM 1108 C C . PHE A 1 144 ? 1.295 -13.235 -2.223 1.00 83.62 144 PHE A C 1
ATOM 1110 O O . PHE A 1 144 ? 0.742 -14.323 -2.053 1.00 83.62 144 PHE A O 1
ATOM 1117 N N . ASP A 1 145 ? 0.631 -12.082 -2.169 1.00 83.12 145 ASP A N 1
ATOM 1118 C CA . ASP A 1 145 ? -0.818 -11.991 -2.105 1.00 83.12 145 ASP A CA 1
ATOM 1119 C C . ASP A 1 145 ? -1.403 -11.799 -3.510 1.00 83.12 145 ASP A C 1
ATOM 1121 O O . ASP A 1 145 ? -0.813 -11.159 -4.383 1.00 83.12 145 ASP A O 1
ATOM 1125 N N . ASN A 1 146 ? -2.584 -12.366 -3.727 1.00 80.44 146 ASN A N 1
ATOM 1126 C CA . ASN A 1 146 ? -3.354 -12.206 -4.959 1.00 80.44 146 ASN A CA 1
ATOM 1127 C C . ASN A 1 146 ? -4.558 -11.275 -4.764 1.00 80.44 146 ASN A C 1
ATOM 1129 O O . ASN A 1 146 ? -5.285 -11.013 -5.720 1.00 80.44 146 ASN A O 1
ATOM 1133 N N . SER A 1 147 ? -4.793 -10.809 -3.536 1.00 85.19 147 SER A N 1
ATOM 1134 C CA . SER A 1 147 ? -5.874 -9.895 -3.198 1.00 85.19 147 SER A CA 1
ATOM 1135 C C . SER A 1 147 ? -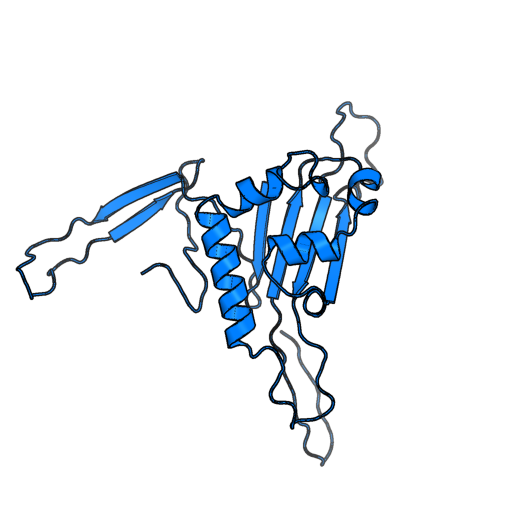5.378 -8.451 -3.160 1.00 85.19 147 SER A C 1
ATOM 1137 O O . SER A 1 147 ? -4.333 -8.139 -2.590 1.00 85.19 147 SER A O 1
ATOM 1139 N N . SER A 1 148 ? -6.137 -7.562 -3.801 1.00 86.88 148 SER A N 1
ATOM 1140 C CA . SER A 1 148 ? -5.941 -6.121 -3.689 1.00 86.88 148 SER A CA 1
ATOM 1141 C C . SER A 1 148 ? -6.902 -5.583 -2.638 1.00 86.88 148 SER A C 1
ATOM 1143 O O . SER A 1 148 ? -8.103 -5.846 -2.711 1.00 86.88 148 SER A O 1
ATOM 1145 N N . VAL A 1 149 ? -6.377 -4.847 -1.662 1.00 89.56 149 VAL A N 1
ATOM 1146 C CA . VAL A 1 149 ? -7.164 -4.281 -0.564 1.00 89.56 149 VAL A CA 1
ATOM 1147 C C . VAL A 1 149 ? -7.083 -2.764 -0.604 1.00 89.56 149 VAL A C 1
ATOM 1149 O O . VAL A 1 149 ? -5.997 -2.196 -0.720 1.00 89.56 149 VAL A O 1
ATOM 1152 N N . GLU A 1 150 ? -8.238 -2.114 -0.500 1.00 90.00 150 GLU A N 1
ATOM 1153 C CA . GLU A 1 150 ? -8.337 -0.666 -0.358 1.00 90.00 150 GLU A CA 1
ATOM 1154 C C . GLU A 1 150 ? -7.933 -0.230 1.056 1.00 90.00 150 GLU A C 1
ATOM 1156 O O . GLU A 1 150 ? -8.374 -0.788 2.065 1.00 90.00 150 GLU A O 1
ATOM 1161 N N . LEU A 1 151 ? -7.071 0.778 1.127 1.00 90.00 151 LEU A N 1
ATOM 1162 C CA . LEU A 1 151 ? -6.602 1.372 2.365 1.00 90.00 151 LEU A CA 1
ATOM 1163 C C . LEU A 1 151 ? -7.467 2.573 2.739 1.00 90.00 151 LEU A C 1
ATOM 1165 O O . LEU A 1 151 ? -7.893 3.351 1.8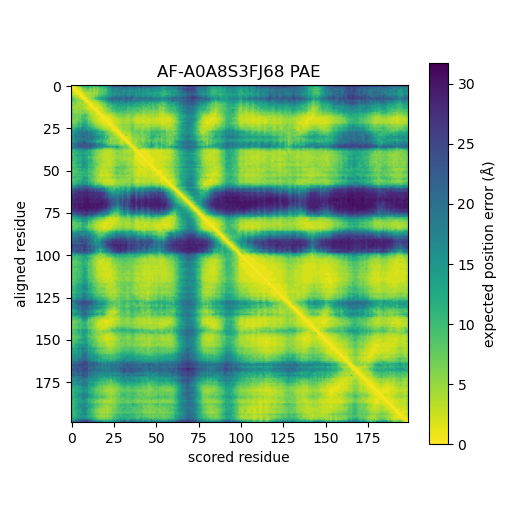89 1.00 90.00 151 LEU A O 1
ATOM 1169 N N . ASN A 1 152 ? -7.658 2.759 4.042 1.00 90.12 152 ASN A N 1
ATOM 1170 C CA . ASN A 1 152 ? -8.430 3.858 4.613 1.00 90.12 152 ASN A CA 1
ATOM 1171 C C . ASN A 1 152 ? -7.579 4.636 5.619 1.00 90.12 152 ASN A C 1
ATOM 1173 O O . ASN A 1 152 ? -6.769 4.038 6.326 1.00 90.12 152 ASN A O 1
ATOM 1177 N N . THR A 1 153 ? -7.779 5.950 5.709 1.00 90.75 153 THR A N 1
ATOM 1178 C CA . THR A 1 153 ? -7.242 6.753 6.814 1.00 90.75 153 THR A CA 1
ATOM 1179 C C . THR A 1 153 ? -8.030 6.490 8.084 1.00 90.75 153 THR A C 1
ATOM 1181 O O . THR A 1 153 ? -9.251 6.309 8.054 1.00 90.75 153 THR A O 1
ATOM 1184 N N . ILE A 1 154 ? -7.338 6.493 9.217 1.00 91.44 154 ILE A N 1
ATOM 1185 C CA . ILE A 1 154 ? -7.990 6.341 10.512 1.00 91.44 154 ILE A CA 1
ATOM 1186 C C . ILE A 1 154 ? -8.464 7.705 10.987 1.00 91.44 154 ILE A C 1
ATOM 1188 O O . ILE A 1 154 ? -7.682 8.641 11.106 1.00 91.44 154 ILE A O 1
ATOM 1192 N N . ASN A 1 155 ? -9.756 7.794 11.285 1.00 92.31 155 ASN A N 1
ATOM 1193 C CA . ASN A 1 155 ? -10.368 9.001 11.827 1.00 92.31 155 ASN A CA 1
ATOM 1194 C C . ASN A 1 155 ? -10.581 8.894 13.341 1.00 92.31 155 ASN A C 1
ATOM 1196 O O . ASN A 1 155 ? -10.332 9.836 14.087 1.00 92.31 155 ASN A O 1
ATOM 1200 N N . LYS A 1 156 ? -11.048 7.732 13.812 1.00 92.62 156 LYS A N 1
ATOM 1201 C CA . LYS A 1 156 ? -11.287 7.485 15.240 1.00 92.62 156 LYS A CA 1
ATOM 1202 C C . LYS A 1 156 ? -11.005 6.034 15.613 1.00 92.62 156 LYS A C 1
ATOM 1204 O O . LYS A 1 156 ? -11.279 5.122 14.834 1.00 92.62 156 LYS A O 1
ATOM 1209 N N . LEU A 1 157 ? -10.521 5.837 16.834 1.00 92.56 157 LEU A N 1
ATOM 1210 C CA . LEU A 1 157 ? -10.397 4.539 17.493 1.00 92.56 157 LEU A CA 1
ATOM 1211 C C . LEU A 1 157 ? -11.402 4.489 18.642 1.00 92.56 157 LEU A C 1
ATOM 1213 O O . LEU A 1 157 ? -11.472 5.425 19.438 1.00 92.56 157 LEU A O 1
ATOM 1217 N N . LEU A 1 158 ? -12.189 3.419 18.724 1.00 93.19 158 LEU A N 1
ATOM 1218 C CA . LEU A 1 158 ? -13.152 3.214 19.805 1.00 93.19 158 LEU A CA 1
ATOM 1219 C C . LEU A 1 158 ? -12.896 1.882 20.502 1.00 93.19 158 LEU A C 1
ATOM 1221 O O . LEU A 1 158 ? -12.706 0.855 19.853 1.00 93.19 158 LEU A O 1
ATOM 1225 N N . LEU A 1 159 ? -12.936 1.911 21.832 1.00 92.25 159 LEU A N 1
ATOM 1226 C CA . LEU A 1 159 ? -12.924 0.721 22.671 1.00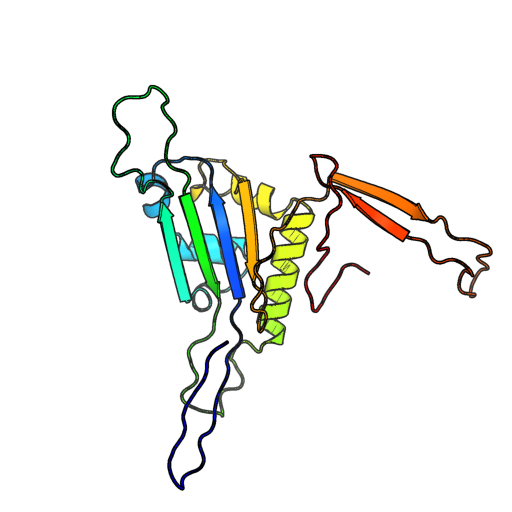 92.25 159 LEU A CA 1
ATOM 1227 C C . LEU A 1 159 ? -14.325 0.111 22.682 1.00 92.25 159 LEU A C 1
ATOM 1229 O O . LEU A 1 159 ? -15.251 0.702 23.232 1.00 92.25 159 LEU A O 1
ATOM 1233 N N . ILE A 1 160 ? -14.480 -1.054 22.054 1.00 91.31 160 ILE A N 1
ATOM 1234 C CA . ILE A 1 160 ? -15.764 -1.767 21.997 1.00 91.31 160 ILE A CA 1
ATOM 1235 C C . ILE A 1 160 ? -15.888 -2.746 23.160 1.00 91.31 160 ILE A C 1
ATOM 1237 O O . ILE A 1 160 ? -16.956 -2.872 23.750 1.00 91.31 160 ILE A O 1
ATOM 1241 N N . THR A 1 161 ? -14.795 -3.428 23.503 1.00 90.44 161 THR A N 1
ATOM 1242 C CA . THR A 1 161 ? -14.761 -4.342 24.652 1.00 90.44 161 THR A CA 1
ATOM 1243 C C . THR A 1 161 ? -13.797 -3.777 25.684 1.00 90.44 161 THR A C 1
ATOM 1245 O O . THR A 1 161 ? -12.606 -3.700 25.379 1.00 90.44 161 THR A O 1
ATOM 1248 N N . PRO A 1 162 ? -14.266 -3.336 26.864 1.00 88.88 162 PRO A N 1
ATOM 1249 C CA . PRO A 1 162 ? -13.375 -2.886 27.919 1.00 88.88 162 PRO A CA 1
ATOM 1250 C C . PRO A 1 162 ? -12.651 -4.079 28.553 1.00 88.88 162 PRO A C 1
ATOM 1252 O O . PRO A 1 162 ? -13.191 -5.189 28.587 1.00 88.88 162 PRO A O 1
ATOM 1255 N N . PRO A 1 163 ? -11.437 -3.864 29.074 1.00 90.00 163 PRO A N 1
ATOM 1256 C CA . PRO A 1 163 ? -10.730 -4.911 29.783 1.00 90.00 163 PRO A CA 1
ATOM 1257 C C . PRO A 1 163 ? -11.378 -5.143 31.158 1.00 90.00 163 PRO A C 1
ATOM 1259 O O . PRO A 1 163 ? -11.904 -4.208 31.765 1.00 90.00 163 PRO A O 1
ATOM 1262 N N . ASN A 1 164 ? -11.333 -6.379 31.660 1.00 89.25 164 ASN A N 1
ATOM 1263 C CA . ASN A 1 164 ? -11.876 -6.726 32.978 1.00 89.25 164 ASN A CA 1
ATOM 1264 C C . ASN A 1 164 ? -10.877 -7.538 33.818 1.00 89.25 164 ASN A C 1
ATOM 1266 O O . ASN A 1 164 ? -10.066 -8.293 33.275 1.00 89.25 164 ASN A O 1
ATOM 1270 N N . ASP A 1 165 ? -10.968 -7.380 35.142 1.00 83.25 165 ASP A N 1
ATOM 1271 C CA . ASP A 1 165 ? -10.204 -8.111 36.161 1.00 83.25 165 ASP A CA 1
ATOM 1272 C C . ASP A 1 165 ? -8.676 -8.043 35.986 1.00 83.25 165 ASP A C 1
ATOM 1274 O O . ASP A 1 165 ? -7.933 -8.950 36.364 1.00 83.25 165 ASP A O 1
ATOM 1278 N N . CYS A 1 166 ? -8.179 -6.937 35.427 1.00 83.12 166 CYS A N 1
ATOM 1279 C CA . CYS A 1 166 ? -6.751 -6.728 35.224 1.00 83.12 166 CYS A CA 1
ATOM 1280 C C . CYS A 1 166 ? -6.038 -6.477 36.558 1.00 83.12 166 CYS A C 1
ATOM 1282 O O . CYS A 1 166 ? -6.401 -5.571 37.311 1.00 83.12 166 CYS A O 1
ATOM 1284 N N . ARG A 1 167 ? -4.968 -7.231 36.825 1.00 85.50 167 ARG A N 1
ATOM 1285 C CA . ARG A 1 167 ? -4.030 -6.953 37.922 1.00 85.50 167 ARG A CA 1
ATOM 1286 C C . ARG A 1 167 ? -2.662 -6.621 37.352 1.00 85.50 167 ARG A C 1
ATOM 1288 O O . ARG A 1 167 ? -2.284 -7.104 36.288 1.00 85.50 167 ARG A O 1
ATOM 1295 N N . GLN A 1 168 ? -1.898 -5.813 38.077 1.00 82.81 168 GLN A N 1
ATOM 1296 C CA . GLN A 1 168 ? -0.515 -5.527 37.714 1.00 82.81 168 GLN A CA 1
ATOM 1297 C C . GLN A 1 168 ? 0.266 -6.849 37.575 1.00 82.81 168 GLN A C 1
ATOM 1299 O O . GLN A 1 168 ? 0.176 -7.709 38.446 1.00 82.81 168 GLN A O 1
ATOM 1304 N N . GLN A 1 169 ? 0.989 -7.016 36.462 1.00 84.44 169 GLN A N 1
ATOM 1305 C CA . GLN A 1 169 ? 1.730 -8.240 36.106 1.00 84.44 169 GLN A CA 1
ATOM 1306 C C . GLN A 1 169 ? 0.880 -9.508 35.871 1.00 84.44 169 GLN A C 1
ATOM 1308 O O . GLN A 1 169 ? 1.429 -10.606 35.830 1.00 84.44 169 GLN A O 1
ATOM 1313 N N . SER A 1 170 ? -0.438 -9.398 35.681 1.00 84.38 170 SER A N 1
ATOM 1314 C CA . SER A 1 170 ? -1.300 -10.519 35.272 1.00 84.38 170 SER A CA 1
ATOM 1315 C C . SER A 1 170 ? -2.155 -10.135 34.059 1.00 84.38 170 SER A C 1
ATOM 1317 O O . SER A 1 170 ? -2.597 -8.988 33.975 1.00 84.38 170 SER A O 1
ATOM 1319 N N . PRO A 1 171 ? -2.404 -11.055 33.110 1.00 83.94 171 PRO A N 1
ATOM 1320 C CA . PRO A 1 171 ? -3.268 -10.764 31.971 1.00 83.94 171 PRO A CA 1
ATOM 1321 C C . PRO A 1 171 ? -4.714 -10.528 32.431 1.00 83.94 171 PRO A C 1
ATOM 1323 O O . PRO A 1 171 ? -5.172 -11.133 33.401 1.00 83.94 171 PRO A O 1
ATOM 1326 N N . CYS A 1 172 ? -5.435 -9.661 31.721 1.00 86.81 172 CYS A N 1
ATOM 1327 C CA . CYS A 1 172 ? -6.867 -9.465 31.935 1.00 86.81 172 CYS A CA 1
ATOM 1328 C C . CYS A 1 172 ? -7.643 -10.727 31.525 1.00 86.81 172 CYS A C 1
ATOM 1330 O O . CYS A 1 172 ? -7.254 -11.420 30.581 1.00 86.81 172 CYS A O 1
ATOM 1332 N N . THR A 1 173 ? -8.764 -11.013 32.193 1.00 90.62 173 THR A N 1
ATOM 1333 C CA . THR A 1 173 ? -9.638 -12.136 31.805 1.00 90.62 173 THR A CA 1
ATOM 1334 C C . THR A 1 173 ? -10.322 -11.867 30.467 1.00 90.62 173 THR A C 1
ATOM 1336 O O . THR A 1 173 ? -10.486 -12.774 29.656 1.00 90.62 173 THR A O 1
ATOM 1339 N N . ILE A 1 174 ? -10.681 -10.605 30.223 1.00 89.50 174 ILE A N 1
ATOM 1340 C CA . ILE A 1 174 ? -11.184 -10.122 28.938 1.00 89.50 174 ILE A CA 1
ATOM 1341 C C . ILE A 1 174 ? -10.157 -9.143 28.385 1.00 89.50 174 ILE A C 1
ATOM 1343 O O . ILE A 1 174 ? -9.837 -8.148 29.039 1.00 89.50 174 ILE A O 1
ATOM 1347 N N . GLN A 1 175 ? -9.646 -9.433 27.189 1.00 84.50 175 GLN A N 1
ATOM 1348 C CA . GLN A 1 175 ? -8.748 -8.522 26.492 1.00 84.50 175 GLN A CA 1
ATOM 1349 C C . GLN A 1 175 ? -9.538 -7.369 25.867 1.00 84.50 175 GLN A C 1
ATOM 1351 O O . GLN A 1 175 ? -10.628 -7.594 25.330 1.00 84.50 175 GLN A O 1
ATOM 1356 N N . PRO A 1 176 ? -9.010 -6.137 25.922 1.00 88.44 176 PRO A N 1
ATOM 1357 C CA . PRO A 1 176 ? -9.679 -5.000 25.325 1.00 88.44 176 PRO A CA 1
ATOM 1358 C C . PRO A 1 176 ? -9.687 -5.119 23.799 1.00 88.44 176 PRO A C 1
ATOM 1360 O O . PRO A 1 176 ? -8.698 -5.532 23.196 1.00 88.44 176 PRO A O 1
ATOM 1363 N N . VAL A 1 177 ? -10.791 -4.714 23.171 1.00 88.75 177 VAL A N 1
ATOM 1364 C CA . VAL A 1 177 ? -10.916 -4.697 21.705 1.00 88.75 177 VAL A CA 1
ATOM 1365 C C . VAL A 1 177 ? -11.115 -3.265 21.235 1.00 88.75 177 VAL A C 1
ATOM 1367 O O . VAL A 1 177 ? -12.143 -2.644 21.524 1.00 88.75 177 VAL A O 1
ATOM 1370 N N . LEU A 1 178 ? -10.125 -2.758 20.501 1.00 89.94 178 LEU A N 1
ATOM 1371 C CA . LEU A 1 178 ? -10.180 -1.477 19.803 1.00 89.94 178 LEU A CA 1
ATOM 1372 C C . LEU A 1 178 ? -10.628 -1.692 18.359 1.00 89.94 178 LEU A C 1
ATOM 1374 O O . LEU A 1 178 ? -10.205 -2.640 17.701 1.00 89.94 178 LEU A O 1
ATOM 1378 N N . VAL A 1 179 ? -11.455 -0.783 17.853 1.00 92.06 179 VAL A N 1
ATOM 1379 C CA . VAL A 1 179 ? -11.877 -0.767 16.451 1.00 92.06 179 VAL A CA 1
ATOM 1380 C C . VAL A 1 179 ? -11.614 0.603 15.847 1.00 92.06 179 VAL A C 1
ATOM 1382 O O . VAL A 1 179 ? -11.982 1.632 16.419 1.00 92.06 179 VAL A O 1
ATOM 1385 N N . ALA A 1 180 ? -10.973 0.600 14.680 1.00 93.19 180 ALA A N 1
ATOM 1386 C CA . ALA A 1 180 ? -10.698 1.792 13.894 1.00 93.19 180 ALA A CA 1
ATOM 1387 C C . ALA A 1 180 ? -11.834 2.070 12.911 1.00 93.19 180 ALA A C 1
ATOM 1389 O O . ALA A 1 180 ? -12.321 1.165 12.230 1.00 93.19 180 ALA A O 1
ATOM 1390 N N . TYR A 1 181 ? -12.212 3.339 12.809 1.00 93.25 181 TYR A N 1
ATOM 1391 C CA . TYR A 1 181 ? -13.205 3.814 11.860 1.00 93.25 181 TYR A CA 1
ATOM 1392 C C . TYR A 1 181 ? -12.602 4.858 10.929 1.00 93.25 181 TYR A C 1
ATOM 1394 O O . TYR A 1 181 ? -11.778 5.682 11.345 1.00 93.25 181 TYR A O 1
ATOM 1402 N N . ASN A 1 182 ? -13.059 4.838 9.681 1.00 90.94 182 ASN A N 1
ATOM 1403 C CA . ASN A 1 182 ? -12.718 5.843 8.685 1.00 90.94 182 ASN A CA 1
ATOM 1404 C C . ASN A 1 182 ? -13.581 7.114 8.847 1.00 90.94 182 ASN A C 1
ATOM 1406 O O . ASN A 1 182 ? -14.370 7.243 9.794 1.00 90.94 182 ASN A O 1
ATOM 1410 N N . VAL A 1 183 ? -13.406 8.084 7.947 1.00 88.75 183 VAL A N 1
ATOM 1411 C CA . VAL A 1 183 ? -14.120 9.372 8.003 1.00 88.75 183 VAL A CA 1
ATOM 1412 C C . VAL A 1 183 ? -15.624 9.228 7.748 1.00 88.75 183 VAL A C 1
ATOM 1414 O O . VAL A 1 183 ? -16.406 9.959 8.349 1.00 88.75 183 VAL A O 1
ATOM 1417 N N . GLU A 1 184 ? -16.045 8.237 6.958 1.00 90.44 184 GLU A N 1
ATOM 1418 C CA . GLU A 1 184 ? -17.456 7.899 6.720 1.00 90.44 184 GLU A CA 1
ATOM 1419 C C . GLU A 1 184 ? -18.106 7.150 7.897 1.00 90.44 184 GLU A C 1
ATOM 1421 O O . GLU A 1 184 ? -19.316 6.930 7.899 1.00 90.44 184 GLU A O 1
ATOM 1426 N N . GLY A 1 185 ? -17.328 6.762 8.912 1.00 90.25 185 GLY A N 1
ATOM 1427 C CA . GLY A 1 185 ? -17.816 6.011 10.068 1.00 90.25 185 GLY A CA 1
ATOM 1428 C C . GLY A 1 185 ? -17.921 4.501 9.841 1.00 90.25 185 GLY A C 1
ATOM 1429 O O . GLY A 1 185 ? -18.537 3.816 10.656 1.00 90.25 185 GLY A O 1
ATOM 1430 N N . ASN A 1 186 ? -17.295 3.973 8.789 1.00 91.81 186 ASN A N 1
ATOM 1431 C CA . ASN A 1 186 ? -17.188 2.542 8.524 1.00 91.81 186 ASN A CA 1
ATOM 1432 C C . ASN A 1 186 ? -15.991 1.932 9.261 1.00 91.81 186 ASN A C 1
ATOM 1434 O O . ASN A 1 186 ? -14.964 2.585 9.452 1.00 91.81 186 ASN A O 1
ATOM 1438 N N . VAL A 1 187 ? -16.115 0.660 9.648 1.00 91.12 187 VAL A N 1
ATOM 1439 C CA . VAL A 1 187 ? -15.025 -0.099 10.275 1.00 91.12 187 VAL A CA 1
ATOM 1440 C C . VAL A 1 187 ? -13.928 -0.385 9.253 1.00 91.12 187 VAL A C 1
ATOM 1442 O O . VAL A 1 187 ? -14.192 -0.918 8.174 1.00 91.12 187 VAL A O 1
ATOM 1445 N N . ILE A 1 188 ? -12.686 -0.076 9.617 1.00 91.31 188 ILE A N 1
ATOM 1446 C CA . ILE A 1 188 ? -11.512 -0.371 8.798 1.00 91.31 188 ILE A CA 1
ATOM 1447 C C . ILE A 1 188 ? -11.127 -1.836 9.005 1.00 91.31 188 ILE A C 1
ATOM 1449 O O . ILE A 1 188 ? -10.743 -2.242 10.097 1.00 91.31 188 ILE A O 1
ATOM 1453 N N . GLN A 1 189 ? -11.221 -2.627 7.935 1.00 86.19 189 GLN A N 1
ATOM 1454 C CA . GLN A 1 189 ? -10.982 -4.076 7.974 1.00 86.19 189 GLN A CA 1
ATOM 1455 C C . GLN A 1 189 ? -9.494 -4.449 7.966 1.00 86.19 189 GLN A C 1
ATOM 1457 O O . GLN A 1 189 ? -9.106 -5.495 8.478 1.00 86.19 189 GLN A O 1
ATOM 1462 N N . LYS A 1 190 ? -8.649 -3.604 7.366 1.00 87.50 190 LYS A N 1
ATOM 1463 C CA . LYS A 1 190 ? -7.206 -3.830 7.259 1.00 87.50 190 LYS A CA 1
ATOM 1464 C C . LYS A 1 190 ? -6.463 -2.767 8.053 1.00 87.50 190 LYS A C 1
ATOM 1466 O O . LYS A 1 190 ? -6.505 -1.602 7.676 1.00 87.50 190 LYS A O 1
ATOM 1471 N N . LEU A 1 191 ? -5.749 -3.173 9.100 1.00 89.81 191 LEU A N 1
ATOM 1472 C CA . LEU A 1 191 ? -4.883 -2.311 9.908 1.00 89.81 191 LEU A CA 1
ATOM 1473 C C . LEU A 1 191 ? -3.457 -2.861 9.877 1.00 89.81 191 LEU A C 1
ATOM 1475 O O . LEU A 1 191 ? -3.210 -3.987 10.309 1.00 89.81 191 LEU A O 1
ATOM 1479 N N . GLY A 1 192 ? -2.531 -2.076 9.331 1.00 89.62 192 GLY A N 1
ATOM 1480 C CA . GLY A 1 192 ? -1.172 -2.527 9.054 1.00 89.62 192 GLY A CA 1
ATOM 1481 C C . GLY A 1 192 ? -1.053 -3.474 7.857 1.00 89.62 192 GLY A C 1
ATOM 1482 O O . GLY A 1 192 ? -2.022 -3.819 7.166 1.00 89.62 192 GLY A O 1
ATOM 1483 N N . SER A 1 193 ? 0.189 -3.859 7.581 1.00 88.75 193 SER A N 1
ATOM 1484 C CA . SER A 1 193 ? 0.517 -4.875 6.581 1.00 88.75 193 SER A CA 1
ATOM 1485 C C . SER A 1 193 ? 0.266 -6.273 7.124 1.00 88.75 193 SER A C 1
ATOM 1487 O O . SER A 1 193 ? 0.081 -6.475 8.322 1.00 88.75 193 SER A O 1
ATOM 1489 N N . LYS A 1 194 ? 0.292 -7.266 6.239 1.00 85.62 194 LYS A N 1
ATOM 1490 C CA . LYS A 1 194 ? 0.131 -8.668 6.621 1.00 85.62 194 LYS A CA 1
ATOM 1491 C C . LYS A 1 194 ? 1.224 -9.145 7.579 1.00 85.62 194 LYS A C 1
ATOM 1493 O O . LYS A 1 194 ? 0.923 -9.843 8.541 1.00 85.62 194 LYS A O 1
ATOM 1498 N N . ASP A 1 195 ? 2.468 -8.745 7.330 1.00 82.50 195 ASP A N 1
ATOM 1499 C CA . ASP A 1 195 ? 3.613 -9.168 8.146 1.00 82.50 195 ASP A CA 1
ATOM 1500 C C . ASP A 1 195 ? 3.803 -8.294 9.394 1.00 82.50 195 ASP A C 1
ATOM 1502 O O . ASP A 1 195 ? 4.517 -8.676 10.322 1.00 82.50 195 ASP A O 1
ATOM 1506 N N . ARG A 1 196 ? 3.185 -7.106 9.426 1.00 85.19 196 ARG A N 1
ATOM 1507 C CA . ARG A 1 196 ? 3.257 -6.149 10.538 1.00 85.19 196 ARG A CA 1
ATOM 1508 C C . ARG A 1 196 ? 1.866 -5.544 10.781 1.00 85.19 196 ARG A C 1
ATOM 1510 O O . ARG A 1 196 ? 1.674 -4.345 10.542 1.00 85.19 196 ARG A O 1
ATOM 1517 N N . PRO A 1 197 ? 0.888 -6.366 11.212 1.00 85.25 197 PRO A N 1
ATOM 1518 C CA . PRO A 1 197 ? -0.431 -5.863 11.560 1.00 85.25 197 PRO A CA 1
ATOM 1519 C C . PRO A 1 197 ? -0.308 -4.929 12.760 1.00 85.25 197 PRO A C 1
ATOM 1521 O O . PRO A 1 197 ? 0.635 -5.033 13.551 1.00 85.25 197 PRO A O 1
ATOM 1524 N N . TRP A 1 198 ? -1.258 -4.013 12.904 1.00 79.50 198 TRP A N 1
ATOM 1525 C CA . TRP A 1 198 ? -1.339 -3.225 14.130 1.00 79.50 198 TRP A CA 1
ATOM 1526 C C . TRP A 1 198 ? -1.692 -4.180 15.277 1.00 79.50 198 TRP A C 1
ATOM 1528 O O . TRP A 1 198 ? -2.674 -4.915 15.174 1.00 79.50 198 TRP A O 1
ATOM 1538 N N . GLN A 1 199 ? -0.843 -4.222 16.305 1.00 59.03 199 GLN A N 1
ATOM 1539 C CA . GLN A 1 199 ? -1.020 -5.035 17.513 1.00 59.03 199 GLN A CA 1
ATOM 1540 C C . GLN A 1 199 ? -1.559 -4.179 18.652 1.00 59.03 199 GLN A C 1
ATOM 1542 O O . GLN A 1 199 ? -1.099 -3.020 18.770 1.00 59.03 199 GLN A O 1
#

Radius of gyration: 21.5 Å; Cα contacts (8 Å, |Δi|>4): 299; chains: 1; bounding box: 50×56×65 Å

Sequence (199 aa):
MAYFAIDGSTMIDIKVSPLLILSFGFPPMDPASFYSTNLVANLAILLNISPDKIRRVNIVSASNQTRIRRQTSRALPSIQLQIELRDEPRTSSTATTGIRAEILSNVASTIINRYQSGELQEAWKNLNITNGTAPSVLNTQEPFDNSSVELNTINKLLLITPPNDCRQQSPCTIQPVLVAYNVEGNVIQKLGSKDRPWQ

Secondary structure (DSSP, 8-state):
-------SSS---------EEEEEEEPS--HHHHHTS-HHHHHHHHHT--GGGEEEEEEEES---TT--------PPPEEEEEEE-PPPPS-TT-TTS--HHHHHHHHHHHHHHHHHSHHHHHHHTSGGGTTPPPSEEEEE-TT----EEE----EEEEEE--BS-BTTB--SB--EEEEE-TTS-B-S--B-SSSB--

Solvent-accessible surface area (backbone atoms only — not comparable to full-atom values): 12272 Å² total; per-residue (Å²): 138,90,85,82,92,83,86,80,96,69,91,81,84,86,84,86,75,59,43,36,39,41,37,33,34,34,65,56,63,65,62,67,64,47,67,72,47,69,53,62,60,53,51,15,62,74,71,70,45,66,52,86,35,59,69,44,78,48,77,45,67,68,69,75,74,90,79,72,82,90,71,94,67,93,73,60,49,38,37,33,40,36,39,36,39,36,75,80,84,75,90,62,94,84,71,88,84,64,82,46,62,66,51,55,46,51,51,49,29,50,54,44,43,32,41,29,71,41,56,43,49,56,55,37,32,74,34,81,69,42,79,56,44,42,66,77,42,42,33,40,21,52,61,87,51,91,60,74,45,79,62,62,45,65,66,47,78,44,78,77,36,73,64,38,83,65,45,92,98,47,79,43,83,37,71,62,39,75,46,44,20,28,83,90,67,47,76,58,88,75,57,50,25,94,94,53,49,72,125

Nearest PDB structures (foldseek):
  8yt8-assembly1_A  TM=3.040E-01  e=4.049E-01  Mus musculus
  9c3c-assembly1_a  TM=3.127E-01  e=6.581E-01  Oryctolagus cuniculus
  6gb2-assembly1_Bk  TM=3.537E-01  e=2.086E+00  Sus scrofa
  1r6y-assembly1_A  TM=4.608E-01  e=6.222E+00  Escherichia coli
  7a0s-assembly1_J  TM=3.055E-01  e=4.593E+00  Deinococcus radiodurans R1 = ATCC 13939 = DSM 20539

Foldseek 3Di:
DDDDDDDDDDDDDDDDFWKKKKKFKWAADDVCLLVVDPNLVLVCVLLVHDSQQFDDKDKDFQPPCPDDPDDDDPRHTIIMIMTMGGHDDDPDPPDPPDDDLVNQQVSQQVVLQCVQQCVSQVSLLPDSSRVSTGGPWMWMAGIPRPDIDIHAHFDDKDWPDDFAPDDVPDDTPDDIDIFTAHPVRDTDPAAGTPVDHDD